Protein AF-A0A5N5Q4D8-F1 (afdb_monomer)

Mean predicted aligned error: 17.38 Å

InterPro domains:
  IPR038900 Transmembrane channel-like protein [PTHR23302] (4-345)

Solvent-accessible surface area (backbone atoms only — not comparable to full-atom values): 20031 Å² total; per-residue (Å²): 120,65,67,67,54,51,53,52,54,56,57,68,67,58,70,75,84,68,52,74,66,64,53,48,57,51,49,51,53,53,49,52,48,47,52,51,50,49,52,50,51,58,51,53,72,59,50,76,56,55,68,58,46,50,52,48,20,72,77,64,33,68,68,56,28,50,51,55,57,50,51,54,50,51,52,53,52,53,52,52,48,49,50,50,47,40,61,64,42,42,48,51,51,54,55,53,52,58,50,56,75,74,47,73,95,73,74,78,87,71,89,62,93,82,66,66,90,83,68,76,81,81,79,75,82,66,95,82,73,59,76,68,52,60,56,49,21,65,74,71,48,37,73,79,37,38,79,29,84,89,30,76,82,50,64,60,92,60,72,47,75,56,98,91,46,75,47,51,53,59,58,42,44,53,51,50,52,53,48,49,52,53,50,50,52,49,56,52,49,57,55,50,56,52,51,52,51,56,53,50,63,67,56,75,39,80,82,54,46,63,58,52,49,58,68,66,65,61,66,90,84,62,83,50,68,67,61,46,51,51,52,51,51,51,53,51,52,50,54,50,52,55,52,52,47,52,53,51,50,56,51,61,74,67,50,51,73,68,60,45,52,54,52,52,50,51,44,53,53,53,52,52,50,52,53,50,50,54,53,49,47,54,50,51,37,53,51,36,44,53,51,32,73,72,54,91,51,85,60,76,67,26,55,53,37,67,45,35,33,61,50,48,48,55,48,42,69,50,51,51,57,55,53,50,52,59,48,50,69,70,60,67,59,54,69,73,54,46,54,54,49,65,73,74,105

Sequence (345 aa):
MGLKKAIRQVQQMRVPVVSSWGSWHFRHSKSFRRFREDVSSVLSFVELWRKSVHQIGGHFGGGVQSYFLFLRFLVILNFLSFLLMAGFVIIPSIVFHSVNSSGQLLVPSINLSRVEVCLHYDVQPQPLTIYYTYFLDLLSGTGFMEYSYLFYGFYNNTEVISNGFSYNIPLAYLLTAAFYFLFCLLCIVVRMGGMTRLVMAMDGGRLEGYSVLVFTGWDHGLQDQRAATVKHNNLRYRLQVDLEEERIKRKADSLTLSQAFFLYSLRFFLNLIVLAMIVGSFFAISFATQYSQSQQQEGIVGLLLEYLPSIVISASNFVVPFLCDQIANLEKYSPSVTVILALLR

pLDDT: mean 75.92, std 13.79, range [36.88, 94.75]

Organism: Pangasianodon hypophthalmus (NCBI:txid310915)

Structure (mmCIF, N/CA/C/O backbone):
data_AF-A0A5N5Q4D8-F1
#
_entry.id   AF-A0A5N5Q4D8-F1
#
loop_
_atom_site.group_PDB
_atom_site.id
_atom_site.type_symbol
_atom_site.label_atom_id
_atom_site.label_alt_id
_atom_site.label_comp_id
_atom_site.label_asym_id
_atom_site.label_entity_id
_atom_site.label_seq_id
_atom_site.pdbx_PDB_ins_code
_atom_site.Cartn_x
_atom_site.Cartn_y
_atom_site.Cartn_z
_atom_site.occupancy
_atom_site.B_iso_or_equiv
_atom_site.auth_seq_id
_atom_site.auth_comp_id
_atom_site.auth_asym_id
_atom_site.auth_atom_id
_atom_site.pdbx_PDB_model_num
ATOM 1 N N . MET A 1 1 ? -68.277 19.002 -19.869 1.00 58.28 1 MET A N 1
ATOM 2 C CA . MET A 1 1 ? -67.108 18.110 -20.097 1.00 58.28 1 MET A CA 1
ATOM 3 C C . MET A 1 1 ? -66.072 18.644 -21.101 1.00 58.28 1 MET A C 1
ATOM 5 O O . MET A 1 1 ? -64.918 18.252 -20.984 1.00 58.28 1 MET A O 1
ATOM 9 N N . GLY A 1 2 ? -66.414 19.542 -22.041 1.00 67.81 2 GLY A N 1
ATOM 10 C CA . GLY A 1 2 ? -65.467 20.039 -23.061 1.00 67.81 2 GLY A CA 1
ATOM 11 C C . GLY A 1 2 ? -64.296 20.882 -22.532 1.00 67.81 2 GLY A C 1
ATOM 12 O O . GLY A 1 2 ? -63.167 20.695 -22.973 1.00 67.81 2 GLY A O 1
ATOM 13 N N . LEU A 1 3 ? -64.526 21.725 -21.517 1.00 69.19 3 LEU A N 1
ATOM 14 C CA . LEU A 1 3 ? -63.503 22.643 -20.990 1.00 69.19 3 LEU A CA 1
ATOM 15 C C . LEU A 1 3 ? -62.285 21.909 -20.395 1.00 69.19 3 LEU A C 1
ATOM 17 O O . LEU A 1 3 ? -61.144 22.267 -20.666 1.00 69.19 3 LEU A O 1
ATOM 21 N N . LYS A 1 4 ? -62.511 20.818 -19.648 1.00 70.12 4 LYS A N 1
ATOM 22 C CA . LYS A 1 4 ? -61.423 19.996 -19.086 1.00 70.12 4 LYS A CA 1
ATOM 23 C C . LYS A 1 4 ? -60.606 19.291 -20.174 1.00 70.12 4 LYS A C 1
ATOM 25 O O . LYS A 1 4 ? -59.408 19.099 -19.996 1.00 70.12 4 LYS A O 1
ATOM 30 N N . LYS A 1 5 ? -61.237 18.924 -21.296 1.00 73.94 5 LYS A N 1
ATOM 31 C CA . LYS A 1 5 ? -60.552 18.316 -22.447 1.00 73.94 5 LYS A CA 1
ATOM 32 C C . LYS A 1 5 ? -59.699 19.350 -23.187 1.00 73.94 5 LYS A C 1
ATOM 34 O O . LYS A 1 5 ? -58.546 19.061 -23.490 1.00 73.94 5 LYS A O 1
ATOM 39 N N . ALA A 1 6 ? -60.225 20.561 -23.373 1.00 75.00 6 ALA A N 1
ATOM 40 C CA . ALA A 1 6 ? -59.504 21.671 -23.991 1.00 75.00 6 ALA A CA 1
ATOM 41 C C . ALA A 1 6 ? -58.282 22.106 -23.160 1.00 75.00 6 ALA A C 1
ATOM 43 O O . ALA A 1 6 ? -57.187 22.233 -23.698 1.00 75.00 6 ALA A O 1
ATOM 44 N N . ILE A 1 7 ? -58.424 22.226 -21.834 1.00 76.69 7 ILE A N 1
ATOM 45 C CA . ILE A 1 7 ? -57.310 22.580 -20.934 1.00 76.69 7 ILE A CA 1
ATOM 46 C C . ILE A 1 7 ? -56.190 21.528 -20.991 1.00 76.69 7 ILE A C 1
ATOM 48 O O . ILE A 1 7 ? -55.011 21.880 -21.036 1.00 76.69 7 ILE A O 1
ATOM 52 N N . ARG A 1 8 ? -56.544 20.237 -21.067 1.00 71.62 8 ARG A N 1
ATOM 53 C CA . ARG A 1 8 ? -55.564 19.145 -21.193 1.00 71.62 8 ARG A CA 1
ATOM 54 C C . ARG A 1 8 ? -54.801 19.192 -22.519 1.00 71.62 8 ARG A C 1
ATOM 56 O O . ARG A 1 8 ? -53.599 18.944 -22.527 1.00 71.62 8 ARG A O 1
ATOM 63 N N . GLN A 1 9 ? -55.475 19.536 -23.617 1.00 75.12 9 GLN A N 1
ATOM 64 C CA . GLN A 1 9 ? -54.828 19.682 -24.925 1.00 75.12 9 GLN A CA 1
ATOM 65 C C . GLN A 1 9 ? -53.903 20.903 -24.982 1.00 75.12 9 GLN A C 1
ATOM 67 O O . GLN A 1 9 ? -52.804 20.811 -25.523 1.00 75.12 9 GLN A O 1
ATOM 72 N N . VAL A 1 10 ? -54.284 22.015 -24.347 1.00 71.19 10 VAL A N 1
ATOM 73 C CA . VAL A 1 10 ? -53.426 23.208 -24.241 1.00 71.19 10 VAL A CA 1
ATOM 74 C C . VAL A 1 10 ? -52.186 22.933 -23.378 1.00 71.19 10 VAL A C 1
ATOM 76 O O . VAL A 1 10 ? -51.093 23.388 -23.711 1.00 71.19 10 VAL A O 1
ATOM 79 N N . GLN A 1 11 ? -52.309 22.134 -22.312 1.00 64.19 11 GLN A N 1
ATOM 80 C CA . GLN A 1 11 ? -51.156 21.707 -21.509 1.00 64.19 11 GLN A CA 1
ATOM 81 C C . GLN A 1 11 ? -50.209 20.763 -22.262 1.00 64.19 11 GLN A C 1
ATOM 83 O O . GLN A 1 11 ? -49.003 20.847 -22.055 1.00 64.19 11 GLN A O 1
ATOM 88 N N . GLN A 1 12 ? -50.719 19.906 -23.154 1.00 62.91 12 GLN A N 1
ATOM 89 C CA . GLN A 1 12 ? -49.883 19.024 -23.983 1.00 62.91 12 GLN A CA 1
ATOM 90 C C . GLN A 1 12 ? -49.172 19.758 -25.132 1.00 62.91 12 GLN A C 1
ATOM 92 O O . GLN A 1 12 ? -48.124 19.299 -25.576 1.00 62.91 12 GLN A O 1
ATOM 97 N N . MET A 1 13 ? -49.691 20.907 -25.580 1.00 60.41 13 MET A N 1
ATOM 98 C CA . MET A 1 13 ? -49.031 21.754 -26.584 1.00 60.41 13 MET A CA 1
ATOM 99 C C . MET A 1 13 ? -47.941 22.670 -26.005 1.00 60.41 13 MET A C 1
ATOM 101 O O . MET A 1 13 ? -47.120 23.191 -26.760 1.00 60.41 13 MET A O 1
ATOM 105 N N . ARG A 1 14 ? -47.864 22.842 -24.676 1.00 49.09 14 ARG A N 1
ATOM 106 C CA . ARG A 1 14 ? -46.698 23.470 -24.033 1.00 49.09 14 ARG A CA 1
ATOM 107 C C . ARG A 1 14 ? -45.540 22.477 -23.991 1.00 49.09 14 ARG A C 1
ATOM 109 O O . ARG A 1 14 ? -45.310 21.811 -22.986 1.00 49.09 14 ARG A O 1
ATOM 116 N N . VAL A 1 15 ? -44.786 22.410 -25.084 1.00 55.75 15 VAL A N 1
ATOM 117 C CA . VAL A 1 15 ? -43.446 21.821 -25.071 1.00 55.75 15 VAL A CA 1
ATOM 118 C C . VAL A 1 15 ? -42.599 22.678 -24.123 1.00 55.75 15 VAL A C 1
ATOM 120 O O . VAL A 1 15 ? -42.449 23.876 -24.381 1.00 55.75 15 VAL A O 1
ATOM 123 N N . PRO A 1 16 ? -42.085 22.142 -23.000 1.00 55.53 16 PRO A N 1
ATOM 124 C CA . PRO A 1 16 ? -41.184 22.913 -22.163 1.00 55.53 16 PRO A CA 1
ATOM 125 C C . PRO A 1 16 ? -39.958 23.250 -23.010 1.00 55.53 16 PRO A C 1
ATOM 127 O O . PRO A 1 16 ? -39.334 22.359 -23.586 1.00 55.53 16 PRO A O 1
ATOM 130 N N . VAL A 1 17 ? -39.623 24.537 -23.103 1.00 55.25 17 VAL A N 1
ATOM 131 C CA . VAL A 1 17 ? -38.343 24.987 -23.652 1.00 55.25 17 VAL A CA 1
ATOM 132 C C . VAL A 1 17 ? -37.279 24.516 -22.668 1.00 55.25 17 VAL A C 1
ATOM 134 O O . VAL A 1 17 ? -36.942 25.197 -21.703 1.00 55.25 17 VAL A O 1
ATOM 137 N N . VAL A 1 18 ? -36.829 23.275 -22.843 1.00 54.50 18 VAL A N 1
ATOM 138 C CA . VAL A 1 18 ? -35.731 22.719 -22.062 1.00 54.50 18 VAL A CA 1
ATOM 139 C C . VAL A 1 18 ? -34.495 23.492 -22.491 1.00 54.50 18 VAL A C 1
ATOM 141 O O . VAL A 1 18 ? -34.093 23.432 -23.654 1.00 54.50 18 VAL A O 1
ATOM 144 N N . SER A 1 19 ? -33.917 24.252 -21.563 1.00 58.56 19 SER A N 1
ATOM 145 C CA . SER A 1 19 ? -32.648 24.931 -21.792 1.00 58.56 19 SER A CA 1
ATOM 146 C C . SER A 1 19 ? -31.616 23.908 -22.277 1.00 58.56 19 SER A C 1
ATOM 148 O O . SER A 1 19 ? -31.559 22.777 -21.783 1.00 58.56 19 SER A O 1
ATOM 150 N N . SER A 1 20 ? -30.814 24.293 -23.273 1.00 62.19 20 SER A N 1
ATOM 151 C CA . SER A 1 20 ? -29.796 23.447 -23.922 1.00 62.19 20 SER A CA 1
ATOM 152 C C . SER A 1 20 ? -28.982 22.609 -22.914 1.00 62.19 20 SER A C 1
ATOM 154 O O . SER A 1 20 ? -28.741 21.417 -23.126 1.00 62.19 20 SER A O 1
ATOM 156 N N . TRP A 1 21 ? -28.700 23.188 -21.743 1.00 56.44 21 TRP A N 1
ATOM 157 C CA . TRP A 1 21 ? -27.947 22.588 -20.645 1.00 56.44 21 TRP A CA 1
ATOM 158 C C . TRP A 1 21 ? -28.672 21.445 -19.906 1.00 56.44 21 TRP A C 1
ATOM 160 O O . TRP A 1 21 ? -28.074 20.401 -19.639 1.00 56.44 21 TRP A O 1
ATOM 170 N N . GLY A 1 22 ? -29.981 21.574 -19.655 1.00 59.19 22 GLY A N 1
ATOM 171 C CA . GLY A 1 22 ? -30.787 20.502 -19.055 1.00 59.19 22 GLY A CA 1
ATOM 172 C C . GLY A 1 22 ? -30.940 19.292 -19.984 1.00 59.19 22 GLY A C 1
ATOM 173 O O . GLY A 1 22 ? -30.954 18.144 -19.534 1.00 59.19 22 GLY A O 1
ATOM 174 N N . SER A 1 23 ? -30.971 19.531 -21.301 1.00 59.22 23 SER A N 1
ATOM 175 C CA . SER A 1 23 ? -31.032 18.462 -22.305 1.00 59.22 23 SER A CA 1
ATOM 176 C C . SER A 1 23 ? -29.716 17.674 -22.414 1.00 59.22 23 SER A C 1
ATOM 178 O O . SER A 1 23 ? -29.742 16.457 -22.621 1.00 59.22 23 SER A O 1
ATOM 180 N N . TRP A 1 24 ? -28.574 18.345 -22.218 1.00 59.84 24 TRP A N 1
ATOM 181 C CA . TRP A 1 24 ? -27.241 17.740 -22.254 1.00 59.84 24 TRP A CA 1
ATOM 182 C C . TRP A 1 24 ? -27.003 16.821 -21.050 1.00 59.84 24 TRP A C 1
ATOM 184 O O . TRP A 1 24 ? -26.625 15.663 -21.231 1.00 59.84 24 TRP A O 1
ATOM 194 N N . HIS A 1 25 ? -27.343 17.269 -19.835 1.00 64.38 25 HIS A N 1
ATOM 195 C CA . HIS A 1 25 ? -27.187 16.458 -18.620 1.00 64.38 25 HIS A CA 1
ATOM 196 C C . HIS A 1 25 ? -28.100 15.216 -18.628 1.00 64.38 25 HIS A C 1
ATOM 198 O O . HIS A 1 25 ? -27.699 14.124 -18.212 1.00 64.38 25 HIS A O 1
ATOM 204 N N . PHE A 1 26 ? -29.320 15.347 -19.166 1.00 60.16 26 PHE A N 1
ATOM 205 C CA . PHE A 1 26 ? -30.244 14.222 -19.331 1.00 60.16 26 PHE A CA 1
ATOM 206 C C . PHE A 1 26 ? -29.777 13.230 -20.412 1.00 60.16 26 PHE A C 1
ATOM 208 O O . PHE A 1 26 ? -29.863 12.017 -20.207 1.00 60.16 26 PHE A O 1
ATOM 215 N N . ARG A 1 27 ? -29.222 13.709 -21.540 1.00 59.97 27 ARG A N 1
ATOM 216 C CA . ARG A 1 27 ? -28.614 12.834 -22.565 1.00 59.97 27 ARG A CA 1
ATOM 217 C C . ARG A 1 27 ? -27.382 12.106 -22.043 1.00 59.97 27 ARG A C 1
ATOM 219 O O . ARG A 1 27 ? -27.271 10.908 -22.288 1.00 59.97 27 ARG A O 1
ATOM 226 N N . HIS A 1 28 ? -26.508 12.783 -21.300 1.00 63.41 28 HIS A N 1
ATOM 227 C CA . HIS A 1 28 ? -25.308 12.165 -20.736 1.00 63.41 28 HIS A CA 1
ATOM 228 C C . HIS A 1 28 ? -25.665 11.094 -19.696 1.00 63.41 28 HIS A C 1
ATOM 230 O O . HIS A 1 28 ? -25.150 9.982 -19.756 1.00 63.41 28 HIS A O 1
ATOM 236 N N . SER A 1 29 ? -26.637 11.367 -18.817 1.00 70.06 29 SER A N 1
ATOM 237 C CA . SER A 1 29 ? -27.159 10.378 -17.861 1.00 70.06 29 SER A CA 1
ATOM 238 C C . SER A 1 29 ? -27.778 9.159 -18.560 1.00 70.06 29 SER A C 1
ATOM 240 O O . SER A 1 29 ? -27.494 8.016 -18.199 1.00 70.06 29 SER A O 1
ATOM 242 N N . LYS A 1 30 ? -28.560 9.375 -19.627 1.00 70.88 30 LYS A N 1
ATOM 243 C CA . LYS A 1 30 ? -29.161 8.287 -20.414 1.00 70.88 30 LYS A CA 1
ATOM 244 C C . LYS A 1 30 ? -28.116 7.469 -21.183 1.00 70.88 30 LYS A C 1
ATOM 246 O O . LYS A 1 30 ? -28.256 6.253 -21.266 1.00 70.88 30 LYS A O 1
ATOM 251 N N . SER A 1 31 ? -27.074 8.112 -21.715 1.00 68.25 31 SER A N 1
ATOM 252 C CA . SER A 1 31 ? -25.961 7.441 -22.401 1.00 68.25 31 SER A CA 1
ATOM 253 C C . SER A 1 31 ? -25.099 6.640 -21.431 1.00 68.25 31 SER A C 1
ATOM 255 O O . SER A 1 31 ? -24.760 5.499 -21.715 1.00 68.25 31 SER A O 1
ATOM 257 N N . PHE A 1 32 ? -24.808 7.195 -20.254 1.00 69.44 32 PHE A N 1
ATOM 258 C CA . PHE A 1 32 ? -24.064 6.504 -19.204 1.00 69.44 32 PHE A CA 1
ATOM 259 C C . PHE A 1 32 ? -24.834 5.297 -18.662 1.00 69.44 32 PHE A C 1
ATOM 261 O O . PHE A 1 32 ? -24.246 4.251 -18.400 1.00 69.44 32 PHE A O 1
ATOM 268 N N . ARG A 1 33 ? -26.165 5.404 -18.549 1.00 69.75 33 ARG A N 1
ATOM 269 C CA . ARG A 1 33 ? -27.010 4.273 -18.154 1.00 69.75 33 ARG A CA 1
ATOM 270 C C . ARG A 1 33 ? -26.993 3.154 -19.193 1.00 69.75 33 ARG A C 1
ATOM 272 O O . ARG A 1 33 ? -26.834 2.006 -18.809 1.00 69.75 33 ARG A O 1
ATOM 279 N N . ARG A 1 34 ? -27.073 3.498 -20.482 1.00 71.31 34 ARG A N 1
ATOM 280 C CA . ARG A 1 34 ? -26.956 2.531 -21.586 1.00 71.31 34 ARG A CA 1
ATOM 281 C C . ARG A 1 34 ? -25.583 1.877 -21.628 1.00 71.31 34 ARG A C 1
ATOM 283 O O . ARG A 1 34 ? -25.514 0.665 -21.616 1.00 71.31 34 ARG A O 1
ATOM 290 N N . PHE A 1 35 ? -24.508 2.657 -21.532 1.00 66.69 35 PHE A N 1
ATOM 291 C CA . PHE A 1 35 ? -23.152 2.112 -21.460 1.00 66.69 35 PHE A CA 1
ATOM 292 C C . PHE A 1 35 ? -22.972 1.180 -20.255 1.00 66.69 35 PHE A C 1
ATOM 294 O O . PHE A 1 35 ? -22.354 0.131 -20.369 1.00 66.69 35 PHE A O 1
ATOM 301 N N . ARG A 1 36 ? -23.553 1.517 -19.098 1.00 71.06 36 ARG A N 1
ATOM 302 C CA . ARG A 1 36 ? -23.549 0.648 -17.915 1.00 71.06 36 ARG A CA 1
ATOM 303 C C . ARG A 1 36 ? -24.351 -0.638 -18.132 1.00 71.06 36 ARG A C 1
ATOM 305 O O . ARG A 1 36 ? -23.921 -1.686 -17.663 1.00 71.06 36 ARG A O 1
ATOM 312 N N . GLU A 1 37 ? -25.499 -0.559 -18.796 1.00 71.88 37 GLU A N 1
ATOM 313 C CA . GLU A 1 37 ? -26.325 -1.716 -19.164 1.00 71.88 37 GLU A CA 1
ATOM 314 C C . GLU A 1 37 ? -25.587 -2.604 -20.190 1.00 71.88 37 GLU A C 1
ATOM 316 O O . GLU A 1 37 ? -25.506 -3.814 -19.989 1.00 71.88 37 GLU A O 1
ATOM 321 N N . ASP A 1 38 ? -24.931 -2.014 -21.192 1.00 67.50 38 ASP A N 1
ATOM 322 C CA . ASP A 1 38 ? -24.136 -2.705 -22.216 1.00 67.50 38 ASP A CA 1
ATOM 323 C C . ASP A 1 38 ? -22.895 -3.369 -21.607 1.00 67.50 38 ASP A C 1
ATOM 325 O O . ASP A 1 38 ? -22.675 -4.564 -21.795 1.00 67.50 38 ASP A O 1
ATOM 329 N N . VAL A 1 39 ? -22.133 -2.646 -20.781 1.00 66.56 39 VAL A N 1
ATOM 330 C CA . VAL A 1 39 ? -21.003 -3.199 -20.019 1.00 66.56 39 VAL A CA 1
ATOM 331 C C . VAL A 1 39 ? -21.479 -4.302 -19.079 1.00 66.56 39 VAL A C 1
ATOM 333 O O . VAL A 1 39 ? -20.831 -5.340 -18.999 1.00 66.56 39 VAL A O 1
ATOM 336 N N . SER A 1 40 ? -22.629 -4.140 -18.416 1.00 63.75 40 SER A N 1
ATOM 337 C CA . SER A 1 40 ? -23.231 -5.191 -17.587 1.00 63.75 40 SER A CA 1
ATOM 338 C C . SER A 1 40 ? -23.644 -6.417 -18.408 1.00 63.75 40 SER A C 1
ATOM 340 O O . SER A 1 40 ? -23.552 -7.530 -17.897 1.00 63.75 40 SER A O 1
ATOM 342 N N . SER A 1 41 ? -24.086 -6.241 -19.655 1.00 58.28 41 SER A N 1
ATOM 343 C CA . SER A 1 41 ? -24.447 -7.339 -20.559 1.00 58.28 41 SER A CA 1
ATOM 344 C C . SER A 1 41 ? -23.209 -8.080 -21.086 1.00 58.28 41 SER A C 1
ATOM 346 O O . SER A 1 41 ? -23.177 -9.310 -21.082 1.00 58.28 41 SER A O 1
ATOM 348 N N . VAL A 1 42 ? -22.125 -7.366 -21.401 1.00 60.91 42 VAL A N 1
ATOM 349 C CA . VAL A 1 42 ? -20.829 -7.972 -21.746 1.00 60.91 42 VAL A CA 1
ATOM 350 C C . VAL A 1 42 ? -20.233 -8.685 -20.527 1.00 60.91 42 VAL A C 1
ATOM 352 O O . VAL A 1 42 ? -19.759 -9.810 -20.639 1.00 60.91 42 VAL A O 1
ATOM 355 N N . LEU A 1 43 ? -20.354 -8.103 -19.329 1.00 61.19 43 LEU A N 1
ATOM 356 C CA . LEU A 1 43 ? -20.009 -8.759 -18.061 1.00 61.19 43 LEU A CA 1
ATOM 357 C C . LEU A 1 43 ? -20.889 -9.976 -17.759 1.00 61.19 43 LEU A C 1
ATOM 359 O O . LEU A 1 43 ? -20.420 -10.899 -17.095 1.00 61.19 43 LEU A O 1
ATOM 363 N N . SER A 1 44 ? -22.133 -10.010 -18.246 1.00 58.16 44 SER A N 1
ATOM 364 C CA . SER A 1 44 ? -22.996 -11.189 -18.123 1.00 58.16 44 SER A CA 1
ATOM 365 C C . SER A 1 44 ? -22.533 -12.343 -19.019 1.00 58.16 44 SER A C 1
ATOM 367 O O . SER A 1 44 ? -22.655 -13.497 -18.629 1.00 58.16 44 SER A O 1
ATOM 369 N N . PHE A 1 45 ? -21.868 -12.062 -20.146 1.00 56.00 45 PHE A N 1
ATOM 370 C CA . PHE A 1 45 ? -21.155 -13.087 -20.921 1.00 56.00 45 PHE A CA 1
ATOM 371 C C . PHE A 1 45 ? -19.937 -13.657 -20.172 1.00 56.00 45 PHE A C 1
ATOM 373 O O . PHE A 1 45 ? -19.538 -14.795 -20.407 1.00 56.00 45 PHE A O 1
ATOM 380 N N . VAL A 1 46 ? -19.396 -12.915 -19.199 1.00 59.25 46 VAL A N 1
ATOM 381 C CA . VAL A 1 46 ? -18.336 -13.369 -18.279 1.00 59.25 46 VAL A CA 1
ATOM 382 C C . VAL A 1 46 ? -18.918 -14.101 -17.048 1.00 59.25 46 VAL A C 1
ATOM 384 O O . VAL A 1 46 ? -18.267 -14.257 -16.015 1.00 59.25 46 VAL A O 1
ATOM 387 N N . GLU A 1 47 ? -20.149 -14.624 -17.140 1.00 63.22 47 GLU A N 1
ATOM 388 C CA . GLU A 1 47 ? -20.753 -15.547 -16.160 1.00 63.22 47 GLU A CA 1
ATOM 389 C C . GLU A 1 47 ? -20.093 -16.938 -16.105 1.00 63.22 47 GLU A C 1
ATOM 391 O O . GLU A 1 47 ? -20.573 -17.823 -15.385 1.00 63.22 47 GLU A O 1
ATOM 396 N N . LEU A 1 48 ? -18.961 -17.133 -16.789 1.00 61.09 48 LEU A N 1
ATOM 397 C CA . LEU A 1 48 ? -18.062 -18.250 -16.530 1.00 61.09 48 LEU A CA 1
ATOM 398 C C . LEU A 1 48 ? -17.822 -18.325 -15.015 1.00 61.09 48 LEU A C 1
ATOM 400 O O . LEU A 1 48 ? -17.288 -17.410 -14.388 1.00 61.09 48 LEU A O 1
ATOM 404 N N . TRP A 1 49 ? -18.315 -19.416 -14.425 1.00 66.81 49 TRP A N 1
ATOM 405 C CA . TRP A 1 49 ? -18.142 -19.797 -13.020 1.00 66.81 49 TRP A CA 1
ATOM 406 C C . TRP A 1 49 ? -19.105 -19.187 -11.997 1.00 66.81 49 TRP A C 1
ATOM 408 O O . TRP A 1 49 ? -18.924 -19.398 -10.801 1.00 66.81 49 TRP A O 1
ATOM 418 N N . ARG A 1 50 ? -20.196 -18.516 -12.395 1.00 74.69 50 ARG A N 1
ATOM 419 C CA . ARG A 1 50 ? -21.192 -18.045 -11.405 1.00 74.69 50 ARG A CA 1
ATOM 420 C C . ARG A 1 50 ? -21.788 -19.197 -10.581 1.00 74.69 50 ARG A C 1
ATOM 422 O O . ARG A 1 50 ? -21.884 -19.090 -9.360 1.00 74.69 50 ARG A O 1
ATOM 429 N N . LYS A 1 51 ? -22.154 -20.302 -11.241 1.00 77.88 51 LYS A N 1
ATOM 430 C CA . LYS A 1 51 ? -22.720 -21.491 -10.580 1.00 77.88 51 LYS A CA 1
ATOM 431 C C . LYS A 1 51 ? -21.706 -22.181 -9.668 1.00 77.88 51 LYS A C 1
ATOM 433 O O . LYS A 1 51 ? -22.041 -22.482 -8.530 1.00 77.88 51 LYS A O 1
ATOM 438 N N . SER A 1 52 ? -20.469 -22.365 -10.130 1.00 80.44 52 SER A N 1
ATOM 439 C CA . SER A 1 52 ? -19.418 -23.005 -9.332 1.00 80.44 52 SER A CA 1
ATOM 440 C C . SER A 1 52 ? -19.006 -22.150 -8.136 1.00 80.44 52 SER A C 1
ATOM 442 O O . SER A 1 52 ? -18.899 -22.678 -7.038 1.00 80.44 52 SER A O 1
ATOM 444 N N . VAL A 1 53 ? -18.874 -20.827 -8.287 1.00 81.69 53 VAL A N 1
ATOM 445 C CA . VAL A 1 53 ? -18.576 -19.922 -7.161 1.00 81.69 53 VAL A CA 1
ATOM 446 C C . VAL A 1 53 ? -19.702 -19.928 -6.127 1.00 81.69 53 VAL A C 1
ATOM 448 O O . VAL A 1 53 ? -19.430 -19.906 -4.929 1.00 81.69 53 VAL A O 1
ATOM 451 N N . HIS A 1 54 ? -20.964 -19.994 -6.561 1.00 80.44 54 HIS A N 1
ATOM 452 C CA . HIS A 1 54 ? -22.092 -20.083 -5.635 1.00 80.44 54 HIS A CA 1
ATOM 453 C C . HIS A 1 54 ? -22.159 -21.442 -4.925 1.00 80.44 54 HIS A C 1
ATOM 455 O O . HIS A 1 54 ? -22.409 -21.490 -3.726 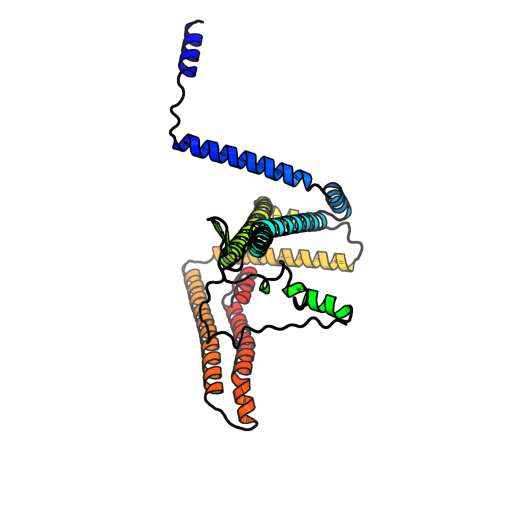1.00 80.44 54 HIS A O 1
ATOM 461 N N . GLN A 1 55 ? -21.861 -22.534 -5.632 1.00 83.00 55 GLN A N 1
ATOM 462 C CA . GLN A 1 55 ? -21.787 -23.878 -5.057 1.00 83.00 55 GLN A CA 1
ATOM 463 C C . GLN A 1 55 ? -20.643 -24.004 -4.038 1.00 83.00 55 GLN A C 1
ATOM 465 O O . GLN A 1 55 ? -20.838 -24.534 -2.948 1.00 83.00 55 GLN A O 1
ATOM 470 N N . ILE A 1 56 ? -19.470 -23.446 -4.353 1.00 80.94 56 ILE A N 1
ATOM 471 C CA . ILE A 1 56 ? -18.328 -23.359 -3.433 1.00 80.94 56 ILE A CA 1
ATOM 472 C C . ILE A 1 56 ? -18.692 -22.495 -2.219 1.00 80.94 56 ILE A C 1
ATOM 474 O O . ILE A 1 56 ? -18.392 -22.878 -1.095 1.00 80.94 56 ILE A O 1
ATOM 478 N N . GLY A 1 57 ? -19.384 -21.370 -2.416 1.00 79.19 57 GLY A N 1
ATOM 479 C CA . GLY A 1 57 ? -19.878 -20.543 -1.312 1.00 79.19 57 GLY A CA 1
ATOM 480 C C . GLY A 1 57 ? -20.883 -21.262 -0.411 1.00 79.19 57 GLY A C 1
ATOM 481 O O . GLY A 1 57 ? -20.850 -21.081 0.803 1.00 79.19 57 GLY A O 1
ATOM 482 N N . GLY A 1 58 ? -21.725 -22.127 -0.984 1.00 78.69 58 GLY A N 1
ATOM 483 C CA . GLY A 1 58 ? -22.656 -22.968 -0.232 1.00 78.69 58 GLY A CA 1
ATOM 484 C C . GLY A 1 58 ? -21.968 -24.045 0.613 1.00 78.69 58 GLY A C 1
ATOM 485 O O . GLY A 1 58 ? -22.425 -24.323 1.715 1.00 78.69 58 GLY A O 1
ATOM 486 N N . HIS A 1 59 ? -20.864 -24.629 0.131 1.00 78.88 59 HIS A N 1
ATOM 487 C CA . HIS A 1 59 ? -20.133 -25.688 0.846 1.00 78.88 59 HIS A CA 1
ATOM 488 C C . HIS A 1 59 ? -19.065 -25.163 1.821 1.00 78.88 59 HIS A C 1
ATOM 490 O O . HIS A 1 59 ? -18.873 -25.745 2.882 1.00 78.88 59 HIS A O 1
ATOM 496 N N . PHE A 1 60 ? -18.360 -24.083 1.468 1.00 74.06 60 PHE A N 1
ATOM 497 C CA . PHE A 1 60 ? -17.198 -23.564 2.208 1.00 74.06 60 PHE A CA 1
ATOM 498 C C . PHE A 1 60 ? -17.454 -22.210 2.893 1.00 74.06 60 PHE A C 1
ATOM 500 O O . PHE A 1 60 ? -16.567 -21.662 3.549 1.00 74.06 60 PHE A O 1
ATOM 507 N N . GLY A 1 61 ? -18.659 -21.654 2.749 1.00 77.50 61 GLY A N 1
ATOM 508 C CA . GLY A 1 61 ? -19.084 -20.416 3.396 1.00 77.50 61 GLY A CA 1
ATOM 509 C C . GLY A 1 61 ? -18.751 -19.129 2.628 1.00 77.50 61 GLY A C 1
ATOM 510 O O . GLY A 1 61 ? -18.042 -19.103 1.616 1.00 77.50 61 GLY A O 1
ATOM 511 N N . GLY A 1 62 ? -19.272 -18.010 3.144 1.00 73.50 62 GLY A N 1
ATOM 512 C CA . GLY A 1 62 ? -19.203 -16.694 2.494 1.00 73.50 62 GLY A CA 1
ATOM 513 C C . GLY A 1 62 ? -17.791 -16.100 2.370 1.00 73.50 62 GLY A C 1
ATOM 514 O O . GLY A 1 62 ? -17.540 -15.298 1.467 1.00 73.50 62 GLY A O 1
ATOM 515 N N . GLY A 1 63 ? -16.848 -16.515 3.224 1.00 72.12 63 GLY A N 1
ATOM 516 C CA . GLY A 1 63 ? -15.448 -16.077 3.158 1.00 72.12 63 GLY A CA 1
ATOM 517 C C . GLY A 1 63 ? -14.742 -16.581 1.897 1.00 72.12 63 GLY A C 1
ATOM 518 O O . GLY A 1 63 ? -14.184 -15.793 1.132 1.00 72.12 63 GLY A O 1
ATOM 519 N N . VAL A 1 64 ? -14.856 -17.883 1.618 1.00 77.19 64 VAL A N 1
ATOM 520 C CA . VAL A 1 64 ? -14.285 -18.507 0.413 1.00 77.19 64 VAL A CA 1
ATOM 521 C C . VAL A 1 64 ? -14.977 -17.985 -0.849 1.00 77.19 64 VAL A C 1
ATOM 523 O O . VAL A 1 64 ? -14.316 -17.673 -1.841 1.00 77.19 64 VAL A O 1
ATOM 526 N N . GLN A 1 65 ? -16.297 -17.779 -0.802 1.00 77.38 65 GLN A N 1
ATOM 527 C CA . GLN A 1 65 ? -17.039 -17.155 -1.901 1.00 77.38 65 GLN A CA 1
ATOM 528 C C . GLN A 1 65 ? -16.510 -15.751 -2.237 1.00 77.38 65 GLN A C 1
ATOM 530 O O . GLN A 1 65 ? -16.332 -15.415 -3.410 1.00 77.38 65 GLN A O 1
ATOM 535 N N . SER A 1 66 ? -16.237 -14.935 -1.217 1.00 79.12 66 SER A N 1
ATOM 536 C CA . SER A 1 66 ? -15.718 -13.573 -1.387 1.00 79.12 66 SER A CA 1
ATOM 537 C C . SER A 1 66 ? -14.336 -13.561 -2.045 1.00 79.12 66 SER A C 1
ATOM 539 O O . SER A 1 66 ? -14.086 -12.727 -2.917 1.00 79.12 66 SER A O 1
ATOM 541 N N . TYR A 1 67 ? -13.473 -14.526 -1.709 1.00 83.31 67 TYR A N 1
ATOM 542 C CA . TYR A 1 67 ? -12.171 -14.706 -2.355 1.00 83.31 67 TYR A CA 1
ATOM 543 C C . TYR A 1 67 ? -12.302 -14.994 -3.858 1.00 83.31 67 TYR A C 1
ATOM 545 O O . TYR A 1 67 ? -11.712 -14.288 -4.676 1.00 83.31 67 TYR A O 1
ATOM 553 N N . PHE A 1 68 ? -13.126 -15.967 -4.255 1.00 83.50 68 PHE A N 1
ATOM 554 C CA . PHE A 1 68 ? -13.306 -16.288 -5.677 1.00 83.50 68 PHE A CA 1
ATOM 555 C C . PHE A 1 68 ? -13.980 -15.154 -6.458 1.00 83.50 68 PHE A C 1
ATOM 557 O O . PHE A 1 68 ? -13.632 -14.893 -7.612 1.00 83.50 68 PHE A O 1
ATOM 564 N N . LEU A 1 69 ? -14.905 -14.425 -5.827 1.00 80.56 69 LEU A N 1
ATOM 565 C CA . LEU A 1 69 ? -15.465 -13.205 -6.405 1.00 80.56 69 LEU A CA 1
ATOM 566 C C . LEU A 1 69 ? -14.386 -12.135 -6.607 1.00 80.56 69 LEU A C 1
ATOM 568 O O . LEU A 1 69 ? -14.412 -11.425 -7.618 1.00 80.56 69 LEU A O 1
ATOM 572 N N . PHE A 1 70 ? -13.450 -11.989 -5.668 1.00 82.94 70 PHE A N 1
ATOM 573 C CA . PHE A 1 70 ? -12.315 -11.083 -5.806 1.00 82.94 70 PHE A CA 1
ATOM 574 C C . PHE A 1 70 ? -11.392 -11.501 -6.955 1.00 82.94 70 PHE A C 1
ATOM 576 O O . PHE A 1 70 ? -11.126 -10.680 -7.834 1.00 82.94 70 PHE A O 1
ATOM 583 N N . LEU A 1 71 ? -11.017 -12.781 -7.006 1.00 84.88 71 LEU A N 1
ATOM 584 C CA . LEU A 1 71 ? -10.166 -13.353 -8.047 1.00 84.88 71 LEU A CA 1
ATOM 585 C C . LEU A 1 71 ? -10.767 -13.171 -9.446 1.00 84.88 71 LEU A C 1
ATOM 587 O O . LEU A 1 71 ? -10.085 -12.693 -10.348 1.00 84.88 71 LEU A O 1
ATOM 591 N N . ARG A 1 72 ? -12.063 -13.460 -9.626 1.00 83.81 72 ARG A N 1
ATOM 592 C CA . ARG A 1 72 ? -12.751 -13.279 -10.916 1.00 83.81 72 ARG A CA 1
ATOM 593 C C . ARG A 1 72 ? -12.635 -11.846 -11.433 1.00 83.81 72 ARG A C 1
ATOM 595 O O . ARG A 1 72 ? -12.394 -11.624 -12.612 1.00 83.81 72 ARG A O 1
ATOM 602 N N . PHE A 1 73 ? -12.809 -10.866 -10.554 1.00 84.12 73 PHE A N 1
ATOM 603 C CA . PHE A 1 73 ? -12.650 -9.462 -10.923 1.00 84.12 73 PHE A CA 1
ATOM 604 C C . PHE A 1 73 ? -11.211 -9.115 -11.296 1.00 84.12 73 PHE A C 1
ATOM 606 O O . PHE A 1 73 ? -11.025 -8.389 -12.263 1.00 84.12 73 PHE A O 1
ATOM 613 N N . LEU A 1 74 ? -10.210 -9.636 -10.576 1.00 87.44 74 LEU A N 1
ATOM 614 C CA . LEU A 1 74 ? -8.810 -9.427 -10.949 1.00 87.44 74 LEU A CA 1
ATOM 615 C C . LEU A 1 74 ? -8.505 -10.007 -12.331 1.00 87.44 74 LEU A C 1
ATOM 617 O O . LEU A 1 74 ? -7.819 -9.359 -13.114 1.00 87.44 74 LEU A O 1
ATOM 621 N N . VAL A 1 75 ? -9.036 -11.188 -12.657 1.00 87.81 75 VAL A N 1
ATOM 622 C CA . VAL A 1 75 ? -8.879 -11.786 -13.992 1.00 87.81 75 VAL A CA 1
ATOM 623 C C . VAL A 1 75 ? -9.496 -10.887 -15.066 1.00 87.81 75 VAL A C 1
ATOM 625 O O . VAL A 1 75 ? -8.843 -10.593 -16.061 1.00 87.81 75 VAL A O 1
ATOM 628 N N . ILE A 1 76 ? -10.715 -10.385 -14.844 1.00 84.75 76 ILE A N 1
ATOM 629 C CA . ILE A 1 76 ? -11.379 -9.458 -15.776 1.00 84.75 76 ILE A CA 1
ATOM 630 C C . ILE A 1 76 ? -10.579 -8.160 -15.932 1.00 84.75 76 ILE A C 1
ATOM 632 O O . ILE A 1 76 ? -10.429 -7.661 -17.044 1.00 84.75 76 ILE A O 1
ATOM 636 N N . LEU A 1 77 ? -10.050 -7.623 -14.831 1.00 87.88 77 LEU A N 1
ATOM 637 C CA . LEU A 1 77 ? -9.262 -6.395 -14.835 1.00 87.88 77 LEU A CA 1
ATOM 638 C C . LEU A 1 77 ? -7.951 -6.566 -15.619 1.00 87.88 77 LEU A C 1
ATOM 640 O O . LEU A 1 77 ? -7.619 -5.701 -16.425 1.00 87.88 77 LEU A O 1
ATOM 644 N N . ASN A 1 78 ? -7.253 -7.694 -15.441 1.00 90.50 78 ASN A N 1
ATOM 645 C CA . ASN A 1 78 ? -6.042 -8.032 -16.200 1.00 90.50 78 ASN A CA 1
ATOM 646 C C . ASN A 1 78 ? -6.331 -8.308 -17.683 1.00 90.50 78 ASN A C 1
ATOM 648 O O . ASN A 1 78 ? -5.541 -7.970 -18.558 1.00 90.50 78 ASN A O 1
ATOM 652 N N . PHE A 1 79 ? -7.475 -8.912 -17.996 1.00 89.62 79 PHE A N 1
ATOM 653 C CA . PHE A 1 79 ? -7.872 -9.106 -19.387 1.00 89.62 79 PHE A CA 1
ATOM 654 C C . PHE A 1 79 ? -8.163 -7.766 -20.078 1.00 89.62 79 PHE A C 1
ATOM 656 O O . PHE A 1 79 ? -7.738 -7.531 -21.207 1.00 89.62 79 PHE A O 1
ATOM 663 N N . LEU A 1 80 ? -8.843 -6.852 -19.384 1.00 88.75 80 LEU A N 1
ATOM 664 C CA . LEU A 1 80 ? -9.114 -5.514 -19.902 1.00 88.75 80 LEU A CA 1
ATOM 665 C C . LEU A 1 80 ? -7.829 -4.689 -20.069 1.00 88.75 80 LEU A C 1
ATOM 667 O O . LEU A 1 80 ? -7.704 -3.952 -21.045 1.00 88.75 80 LEU A O 1
ATOM 671 N N . SER A 1 81 ? -6.858 -4.829 -19.164 1.00 88.44 81 SER A N 1
ATOM 672 C CA . SER A 1 81 ? -5.561 -4.167 -19.316 1.00 88.44 81 SER A CA 1
ATOM 673 C C . SER A 1 81 ? -4.755 -4.710 -20.487 1.00 88.44 81 SER A C 1
ATOM 675 O O . SER A 1 81 ? -4.179 -3.926 -21.241 1.00 88.44 81 SER A O 1
ATOM 677 N N . PHE A 1 82 ? -4.786 -6.027 -20.695 1.00 89.94 82 PHE A N 1
ATOM 678 C CA . PHE A 1 82 ? -4.219 -6.643 -21.885 1.00 89.94 82 PHE A CA 1
ATOM 679 C C . PHE A 1 82 ? -4.849 -6.071 -23.162 1.00 89.94 82 PHE A C 1
ATOM 681 O O . PHE A 1 82 ? -4.120 -5.698 -24.074 1.00 89.94 82 PHE A O 1
ATOM 688 N N . LEU A 1 83 ? -6.178 -5.914 -23.214 1.00 90.81 83 LEU A N 1
ATOM 689 C CA . LEU A 1 83 ? -6.856 -5.305 -24.365 1.00 90.81 83 LEU A CA 1
ATOM 690 C C . LEU A 1 83 ? -6.444 -3.846 -24.607 1.00 90.81 83 LEU A C 1
ATOM 692 O O . LEU A 1 83 ? -6.297 -3.448 -25.760 1.00 90.81 83 LEU A O 1
ATOM 696 N N . LEU A 1 84 ? -6.239 -3.054 -23.550 1.00 90.56 84 LEU A N 1
ATOM 697 C CA . LEU A 1 84 ? -5.761 -1.672 -23.677 1.00 90.56 84 LEU A CA 1
ATOM 698 C C . LEU A 1 84 ? -4.342 -1.621 -24.255 1.00 90.56 84 LEU A C 1
ATOM 700 O O . LEU A 1 84 ? -4.101 -0.901 -25.221 1.00 90.56 84 LEU A O 1
ATOM 704 N N . MET A 1 85 ? -3.420 -2.422 -23.715 1.00 89.12 85 MET A N 1
ATOM 705 C CA . MET A 1 85 ? -2.047 -2.497 -24.229 1.00 89.12 85 MET A CA 1
ATOM 706 C C . MET A 1 85 ? -2.003 -3.054 -25.654 1.00 89.12 85 MET A C 1
ATOM 708 O O . MET A 1 85 ? -1.298 -2.517 -26.508 1.00 89.12 85 MET A O 1
ATOM 712 N N . ALA A 1 86 ? -2.800 -4.082 -25.948 1.00 90.25 86 ALA A N 1
ATOM 713 C CA . ALA A 1 86 ? -2.913 -4.630 -27.291 1.00 90.25 86 ALA A CA 1
ATOM 714 C C . ALA A 1 86 ? -3.452 -3.588 -28.283 1.00 90.25 86 ALA A C 1
ATOM 716 O O . ALA A 1 86 ? -2.883 -3.415 -29.356 1.00 90.25 86 ALA A O 1
ATOM 717 N N . GLY A 1 87 ? -4.507 -2.861 -27.908 1.00 89.81 87 GLY A N 1
ATOM 718 C CA . GLY A 1 87 ? -5.172 -1.869 -28.752 1.00 89.81 87 GLY A CA 1
ATOM 719 C C . GLY A 1 87 ? -4.333 -0.633 -29.061 1.00 89.81 87 GLY A C 1
ATOM 720 O O . GLY A 1 87 ? -4.308 -0.189 -30.206 1.00 89.81 87 GLY A O 1
ATOM 721 N N . PHE A 1 88 ? -3.654 -0.075 -28.057 1.00 88.56 88 PHE A N 1
ATOM 722 C CA . PHE A 1 88 ? -2.934 1.194 -28.202 1.00 88.56 88 PHE A CA 1
ATOM 723 C C . PHE A 1 88 ? -1.437 1.032 -28.463 1.00 88.56 88 PHE A C 1
ATOM 725 O O . PHE A 1 88 ? -0.836 1.931 -29.032 1.00 88.56 88 PHE A O 1
ATOM 732 N N . VAL A 1 89 ? -0.814 -0.084 -28.086 1.00 88.12 89 VAL A N 1
ATOM 733 C CA . VAL A 1 89 ? 0.643 -0.243 -28.228 1.00 88.12 89 VAL A CA 1
ATOM 734 C C . VAL A 1 89 ? 0.977 -1.327 -29.250 1.00 88.12 89 VAL A C 1
ATOM 736 O O . VAL A 1 89 ? 1.631 -1.046 -30.255 1.00 88.12 89 VAL A O 1
ATOM 739 N N . ILE A 1 90 ? 0.481 -2.550 -29.046 1.00 88.19 90 ILE A N 1
ATOM 740 C CA . ILE A 1 90 ? 0.900 -3.712 -29.849 1.00 88.19 90 ILE A CA 1
ATOM 741 C C . ILE A 1 90 ? 0.357 -3.629 -31.283 1.00 88.19 90 ILE A C 1
ATOM 743 O O . ILE A 1 90 ? 1.122 -3.747 -32.238 1.00 88.19 90 ILE A O 1
ATOM 747 N N . ILE A 1 91 ? -0.950 -3.405 -31.459 1.00 87.81 91 ILE A N 1
ATOM 748 C CA . ILE A 1 91 ? -1.584 -3.370 -32.787 1.00 87.81 91 ILE A CA 1
ATOM 749 C C . ILE A 1 91 ? -1.001 -2.240 -33.652 1.00 87.81 91 ILE A C 1
ATOM 751 O O . ILE A 1 91 ? -0.582 -2.537 -34.773 1.00 87.81 91 ILE A O 1
ATOM 755 N N . PRO A 1 9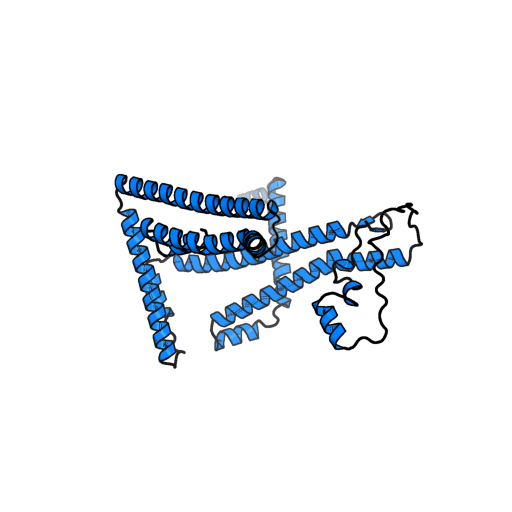2 ? -0.899 -0.980 -33.176 1.00 85.06 92 PRO A N 1
ATOM 756 C CA . PRO A 1 92 ? -0.257 0.078 -33.949 1.00 85.06 92 PRO A CA 1
ATOM 757 C C . PRO A 1 92 ? 1.187 -0.264 -34.316 1.00 85.06 92 PRO A C 1
ATOM 759 O O . PRO A 1 92 ? 1.575 -0.074 -35.464 1.00 85.06 92 PRO A O 1
ATOM 762 N N . SER A 1 93 ? 1.963 -0.837 -33.392 1.00 83.50 93 SER A N 1
ATOM 763 C CA . SER A 1 93 ? 3.347 -1.238 -33.665 1.00 83.50 93 SER A CA 1
ATOM 764 C C . SER A 1 93 ? 3.455 -2.274 -34.791 1.00 83.50 93 SER A C 1
ATOM 766 O O . SER A 1 93 ? 4.265 -2.095 -35.700 1.00 83.50 93 SER A O 1
ATOM 768 N N . ILE A 1 94 ? 2.591 -3.297 -34.808 1.00 83.94 94 ILE A N 1
ATOM 769 C CA . ILE A 1 94 ? 2.547 -4.301 -35.886 1.00 83.94 94 ILE A CA 1
ATOM 770 C C . ILE A 1 94 ? 2.173 -3.652 -37.226 1.00 83.94 94 ILE A C 1
ATOM 772 O O . ILE A 1 94 ? 2.832 -3.888 -38.241 1.00 83.94 94 ILE A O 1
ATOM 776 N N . VAL A 1 95 ? 1.132 -2.813 -37.235 1.00 83.12 95 VAL A N 1
ATOM 777 C CA . VAL A 1 95 ? 0.641 -2.152 -38.455 1.00 83.12 95 VAL A CA 1
ATOM 778 C C . VAL A 1 95 ? 1.717 -1.236 -39.037 1.00 83.12 95 VAL A C 1
ATOM 780 O O . VAL A 1 95 ? 2.060 -1.363 -40.211 1.00 83.12 95 VAL A O 1
ATOM 783 N N . PHE A 1 96 ? 2.308 -0.364 -38.225 1.00 76.88 96 PHE A N 1
ATOM 784 C CA . PHE A 1 96 ? 3.326 0.578 -38.682 1.00 76.88 96 PHE A CA 1
ATOM 785 C C . PHE A 1 96 ? 4.631 -0.107 -39.099 1.00 76.88 96 PHE A C 1
ATOM 787 O O . PHE A 1 96 ? 5.235 0.298 -40.092 1.00 76.88 96 PHE A O 1
ATOM 794 N N . HIS A 1 97 ? 5.032 -1.180 -38.411 1.00 73.38 97 HIS A N 1
ATOM 795 C CA . HIS A 1 97 ? 6.181 -1.985 -38.822 1.00 73.38 97 HIS A CA 1
ATOM 796 C C . HIS A 1 97 ? 5.950 -2.625 -40.199 1.00 73.38 97 HIS A C 1
ATOM 798 O O . HIS A 1 97 ? 6.816 -2.543 -41.068 1.00 73.38 97 HIS A O 1
ATOM 804 N N . SER A 1 98 ? 4.762 -3.196 -40.438 1.00 70.12 98 SER A N 1
ATOM 805 C CA . SER A 1 98 ? 4.433 -3.818 -41.729 1.00 70.12 98 SER A CA 1
ATOM 806 C C . SER A 1 98 ? 4.461 -2.827 -42.899 1.00 70.12 98 SER A C 1
ATOM 808 O O . SER A 1 98 ? 4.954 -3.162 -43.974 1.00 70.12 98 SER A O 1
ATOM 810 N N . VAL A 1 99 ? 4.013 -1.586 -42.675 1.00 67.12 99 VAL A N 1
ATOM 811 C CA . VAL A 1 99 ? 3.996 -0.536 -43.703 1.00 67.12 99 VAL A CA 1
ATOM 812 C C . VAL A 1 99 ? 5.411 -0.051 -44.024 1.00 67.12 99 VAL A C 1
ATOM 814 O O . VAL A 1 99 ? 5.751 0.072 -45.202 1.00 67.12 99 VAL A O 1
ATOM 817 N N . ASN A 1 100 ? 6.257 0.147 -43.008 1.00 61.59 100 ASN A N 1
ATOM 818 C CA . ASN A 1 100 ? 7.640 0.598 -43.187 1.00 61.59 100 ASN A CA 1
ATOM 819 C C . ASN A 1 100 ? 8.526 -0.465 -43.871 1.00 61.59 100 ASN A C 1
ATOM 821 O O . ASN A 1 100 ? 9.466 -0.127 -44.578 1.00 61.59 100 ASN A O 1
ATOM 825 N N . SER A 1 101 ? 8.209 -1.759 -43.723 1.00 56.69 101 SER A N 1
ATOM 826 C CA . SER A 1 101 ? 8.890 -2.833 -44.468 1.00 56.69 101 SER A CA 1
ATOM 827 C C . SER A 1 101 ? 8.502 -2.887 -45.955 1.00 56.69 101 SER A C 1
ATOM 829 O O . SER A 1 101 ? 9.291 -3.350 -46.773 1.00 56.69 101 SER A O 1
ATOM 831 N N . SER A 1 102 ? 7.304 -2.414 -46.319 1.00 52.62 102 SER A N 1
ATOM 832 C CA . SER A 1 102 ? 6.824 -2.351 -47.712 1.00 52.62 102 SER A CA 1
ATOM 833 C C . SER A 1 102 ? 7.095 -1.012 -48.416 1.00 52.62 102 SER A C 1
ATOM 835 O O . SER A 1 102 ? 7.076 -0.947 -49.645 1.00 52.62 102 SER A O 1
ATOM 837 N N . GLY A 1 103 ? 7.358 0.052 -47.653 1.00 48.88 103 GLY A N 1
ATOM 838 C CA . GLY A 1 103 ? 7.689 1.387 -48.141 1.00 48.88 103 GLY A CA 1
ATOM 839 C C . GLY A 1 103 ? 9.184 1.662 -48.026 1.00 48.88 103 GLY A C 1
ATOM 840 O O . GLY A 1 103 ? 9.682 1.954 -46.952 1.00 48.88 103 GLY A O 1
ATOM 841 N N . GLN A 1 104 ? 9.876 1.543 -49.156 1.00 41.31 104 GLN A N 1
ATOM 842 C CA . GLN A 1 104 ? 11.167 2.144 -49.504 1.00 41.31 104 GLN A CA 1
ATOM 843 C C . GLN A 1 104 ? 11.913 2.920 -48.394 1.00 41.31 104 GLN A C 1
ATOM 845 O O . GLN A 1 104 ? 11.500 4.000 -47.983 1.00 41.31 104 GLN A O 1
ATOM 850 N N . LEU A 1 105 ? 13.086 2.387 -48.031 1.00 44.03 105 LEU A N 1
ATOM 851 C CA . LEU A 1 105 ? 14.295 3.074 -47.554 1.00 44.03 105 LEU A CA 1
ATOM 852 C C . LEU A 1 105 ? 14.318 4.586 -47.885 1.00 44.03 105 LEU A C 1
ATOM 854 O O . LEU A 1 105 ? 14.884 5.020 -48.884 1.00 44.03 105 LEU A O 1
ATOM 858 N N . LEU A 1 106 ? 13.723 5.400 -47.021 1.00 40.91 106 LEU A N 1
ATOM 859 C CA . LEU A 1 106 ? 13.938 6.843 -46.955 1.00 40.91 106 LEU A CA 1
ATOM 860 C C . LEU A 1 106 ? 14.329 7.178 -45.521 1.00 40.91 106 LEU A C 1
ATOM 862 O O . LEU A 1 106 ? 13.647 7.904 -44.806 1.00 40.91 106 LEU A O 1
ATOM 866 N N . VAL A 1 107 ? 15.458 6.611 -45.098 1.00 36.91 107 VAL A N 1
ATOM 867 C CA . VAL A 1 107 ? 16.246 7.198 -44.018 1.00 36.91 107 VAL A CA 1
ATOM 868 C C . VAL A 1 107 ? 16.886 8.452 -44.620 1.00 36.91 107 VAL A C 1
ATOM 870 O O . VAL A 1 107 ? 17.684 8.318 -45.552 1.00 36.91 107 VAL A O 1
ATOM 873 N N . PRO A 1 108 ? 16.571 9.674 -44.152 1.00 36.88 108 PRO A N 1
ATOM 874 C CA . PRO A 1 108 ? 17.427 10.810 -44.438 1.00 36.88 108 PRO A CA 1
ATOM 875 C C . PRO A 1 108 ? 18.761 10.483 -43.774 1.00 36.88 108 PRO A C 1
ATOM 877 O O . PRO A 1 108 ? 18.811 10.258 -42.565 1.00 36.88 108 PRO A O 1
ATOM 880 N N . SER A 1 109 ? 19.830 10.403 -44.561 1.00 40.81 109 SER A N 1
ATOM 881 C CA . SER A 1 109 ? 21.195 10.237 -44.072 1.00 40.81 109 SER A CA 1
ATOM 882 C C . SER A 1 109 ? 21.575 11.445 -43.212 1.00 40.81 109 SER A C 1
ATOM 884 O O . SER A 1 109 ? 22.147 12.424 -43.695 1.00 40.81 109 SER A O 1
ATOM 886 N N . ILE A 1 110 ? 21.215 11.407 -41.932 1.00 40.84 110 ILE A N 1
ATOM 887 C CA . ILE A 1 110 ? 21.768 12.299 -40.925 1.00 40.84 110 ILE A CA 1
ATOM 888 C C . ILE A 1 110 ? 23.131 11.706 -40.584 1.00 40.84 110 ILE A C 1
ATOM 890 O O . ILE A 1 110 ? 23.217 10.650 -39.962 1.00 40.84 110 ILE A O 1
ATOM 894 N N . ASN A 1 111 ? 24.196 12.372 -41.031 1.00 41.78 111 ASN A N 1
ATOM 895 C CA . ASN A 1 111 ? 25.570 12.084 -40.626 1.00 41.78 111 ASN A CA 1
ATOM 896 C C . ASN A 1 111 ? 25.696 12.274 -39.104 1.00 41.78 111 ASN A C 1
ATOM 898 O O . ASN A 1 111 ? 26.016 13.365 -38.632 1.00 41.78 111 ASN A O 1
ATOM 902 N N . LEU A 1 112 ? 25.418 11.222 -38.331 1.00 45.88 112 LEU A N 1
ATOM 903 C CA . LEU A 1 112 ? 25.518 11.205 -36.872 1.00 45.88 112 LEU A CA 1
ATOM 904 C C . LEU A 1 112 ? 26.739 10.390 -36.427 1.00 45.88 112 LEU A C 1
ATOM 906 O O . LEU A 1 112 ? 26.649 9.460 -35.633 1.00 45.88 112 LEU A O 1
ATOM 910 N N . SER A 1 113 ? 27.916 10.781 -36.908 1.00 41.53 113 SER A N 1
ATOM 911 C CA . SER A 1 113 ? 29.205 10.110 -36.672 1.00 41.53 113 SER A CA 1
ATOM 912 C C . SER A 1 113 ? 29.747 10.228 -35.230 1.00 41.53 113 SER A C 1
ATOM 914 O O . SER A 1 113 ? 30.953 10.137 -35.017 1.00 41.53 113 SER A O 1
ATOM 916 N N . ARG A 1 114 ? 28.903 10.496 -34.222 1.00 42.34 114 ARG A N 1
ATOM 917 C CA . ARG A 1 114 ? 29.321 10.637 -32.807 1.00 42.34 114 ARG A CA 1
ATOM 918 C C . ARG A 1 114 ? 28.481 9.853 -31.792 1.00 42.34 114 ARG A C 1
ATOM 920 O O . ARG A 1 114 ? 28.760 9.956 -30.604 1.00 42.34 114 ARG A O 1
ATOM 927 N N . VAL A 1 115 ? 27.493 9.065 -32.228 1.00 45.50 115 VAL A N 1
ATOM 928 C CA . VAL A 1 115 ? 26.600 8.299 -31.323 1.00 45.50 115 VAL A CA 1
ATOM 929 C C . VAL A 1 115 ? 26.651 6.781 -31.589 1.00 45.50 115 VAL A C 1
ATOM 931 O O . VAL A 1 115 ? 25.928 6.008 -30.974 1.00 45.50 115 VAL A O 1
ATOM 934 N N . GLU A 1 116 ? 27.542 6.307 -32.463 1.00 47.38 116 GLU A N 1
ATOM 935 C CA . GLU A 1 116 ? 27.556 4.897 -32.897 1.00 47.38 116 GLU A CA 1
ATOM 936 C C . GLU A 1 116 ? 28.253 3.917 -31.937 1.00 47.38 116 GLU A C 1
ATOM 938 O O . GLU A 1 116 ? 28.087 2.711 -32.082 1.00 47.38 116 GLU A O 1
ATOM 943 N N . VAL A 1 117 ? 28.989 4.380 -30.920 1.00 49.25 117 VAL A N 1
ATOM 944 C CA . VAL A 1 117 ? 29.830 3.476 -30.103 1.00 49.25 117 VAL A CA 1
ATOM 945 C C . VAL A 1 117 ? 29.030 2.668 -29.063 1.00 49.25 117 VAL A C 1
ATOM 947 O O . VAL A 1 117 ? 29.503 1.636 -28.602 1.00 49.25 117 VAL A O 1
ATOM 950 N N . CYS A 1 118 ? 27.799 3.071 -28.723 1.00 48.81 118 CYS A N 1
ATOM 951 C CA . CYS A 1 118 ? 26.992 2.403 -27.684 1.00 48.81 118 CYS A CA 1
ATOM 952 C C . CYS A 1 118 ? 25.680 1.772 -28.184 1.00 48.81 118 CYS A C 1
ATOM 954 O O . CYS A 1 118 ? 24.922 1.251 -27.372 1.00 48.81 118 CYS A O 1
ATOM 956 N N . LEU A 1 119 ? 25.396 1.815 -29.491 1.00 51.09 119 LEU A N 1
ATOM 957 C CA . LEU A 1 119 ? 24.153 1.285 -30.078 1.00 51.09 119 LEU A CA 1
ATOM 958 C C . LEU A 1 119 ? 24.351 -0.007 -30.886 1.00 51.09 119 LEU A C 1
ATOM 960 O O . LEU A 1 119 ? 23.390 -0.520 -31.455 1.00 51.09 119 LEU A O 1
ATOM 964 N N . HIS A 1 120 ? 25.569 -0.553 -30.944 1.00 45.53 120 HIS A N 1
ATOM 965 C CA . HIS A 1 120 ? 25.819 -1.812 -31.644 1.00 45.53 120 HIS A CA 1
ATOM 966 C C . HIS A 1 120 ? 25.530 -3.006 -30.727 1.00 45.53 120 HIS A C 1
ATOM 968 O O . HIS A 1 120 ? 26.409 -3.531 -30.046 1.00 45.53 120 HIS A O 1
ATOM 974 N N . TYR A 1 121 ? 24.255 -3.389 -30.673 1.00 51.25 121 TYR A N 1
ATOM 975 C CA . TYR A 1 121 ? 23.785 -4.596 -30.001 1.00 51.25 121 TYR A CA 1
ATOM 976 C C . TYR A 1 121 ? 23.750 -5.743 -31.017 1.00 51.25 121 TYR A C 1
ATOM 978 O O . TYR A 1 121 ? 22.733 -5.982 -31.666 1.00 51.25 121 TYR A O 1
ATOM 986 N N . ASP A 1 122 ? 24.894 -6.396 -31.218 1.00 48.59 122 ASP A N 1
ATOM 987 C CA . ASP A 1 122 ? 25.022 -7.510 -32.161 1.00 48.59 122 ASP A CA 1
ATOM 988 C C . ASP A 1 122 ? 24.878 -8.840 -31.409 1.00 48.59 122 ASP A C 1
ATOM 990 O O . ASP A 1 122 ? 25.852 -9.447 -30.959 1.00 48.59 122 ASP A O 1
ATOM 994 N N . VAL A 1 123 ? 23.632 -9.268 -31.193 1.00 55.31 123 VAL A N 1
ATOM 995 C CA . VAL A 1 123 ? 23.344 -10.594 -30.635 1.00 55.31 123 VAL A CA 1
ATOM 996 C C . VAL A 1 123 ? 23.179 -11.559 -31.793 1.00 55.31 123 VAL A C 1
ATOM 998 O O . VAL A 1 123 ? 22.097 -11.732 -32.348 1.00 55.31 123 VAL A O 1
ATOM 1001 N N . GLN A 1 124 ? 24.281 -12.197 -32.174 1.00 55.47 124 GLN A N 1
ATOM 1002 C CA . GLN A 1 124 ? 24.233 -13.323 -33.095 1.00 55.47 124 GLN A CA 1
ATOM 1003 C C . GLN A 1 124 ? 23.524 -14.501 -32.412 1.00 55.47 124 GLN A C 1
ATOM 1005 O O . GLN A 1 124 ? 24.023 -15.004 -31.399 1.00 55.47 124 GLN A O 1
ATOM 1010 N N . PRO A 1 125 ? 22.374 -14.971 -32.936 1.00 58.06 125 PRO A N 1
ATOM 1011 C CA . PRO A 1 125 ? 21.699 -16.127 -32.372 1.00 58.06 125 PRO A CA 1
ATOM 1012 C C . PRO A 1 125 ? 22.595 -17.353 -32.562 1.00 58.06 125 PRO A C 1
ATOM 1014 O O . PRO A 1 125 ? 22.843 -17.797 -33.685 1.00 58.06 125 PRO A O 1
ATOM 1017 N N . GLN A 1 126 ? 23.113 -17.898 -31.460 1.00 60.06 126 GLN A N 1
ATOM 1018 C CA . GLN A 1 126 ? 23.889 -19.131 -31.506 1.00 60.06 126 GLN A CA 1
ATOM 1019 C C . GLN A 1 126 ? 22.959 -20.288 -31.916 1.00 60.06 126 GLN A C 1
ATOM 1021 O O . GLN A 1 126 ? 21.932 -20.498 -31.269 1.00 60.06 126 GLN A O 1
ATOM 1026 N N . PRO A 1 127 ? 23.291 -21.065 -32.962 1.00 59.72 127 PRO A N 1
ATOM 1027 C CA . PRO A 1 127 ? 22.379 -22.050 -33.552 1.00 59.72 127 PRO A CA 1
ATOM 1028 C C . PRO A 1 127 ? 22.105 -23.290 -32.677 1.00 59.72 127 PRO A C 1
ATOM 1030 O O . PRO A 1 127 ? 21.269 -24.110 -33.047 1.00 59.72 127 PRO A O 1
ATOM 1033 N N . LEU A 1 128 ? 22.772 -23.445 -31.523 1.00 60.34 128 LEU A N 1
ATOM 1034 C CA . LEU A 1 128 ? 22.515 -24.514 -30.549 1.00 60.34 128 LEU A CA 1
ATOM 1035 C C . LEU A 1 128 ? 22.354 -23.950 -29.129 1.00 60.34 128 LEU A C 1
ATOM 1037 O O . LEU A 1 128 ? 23.282 -23.979 -28.323 1.00 60.34 128 LEU A O 1
ATOM 1041 N N . THR A 1 129 ? 21.160 -23.463 -28.806 1.00 63.06 129 THR A N 1
ATOM 1042 C CA . THR A 1 129 ? 20.760 -23.104 -27.437 1.00 63.06 129 THR A CA 1
ATOM 1043 C C . THR A 1 129 ? 20.026 -24.263 -26.758 1.00 63.06 129 THR A C 1
ATOM 1045 O O . THR A 1 129 ? 19.160 -24.918 -27.340 1.00 63.06 129 THR A O 1
ATOM 1048 N N . ILE A 1 130 ? 20.402 -24.561 -25.512 1.00 74.50 130 ILE A N 1
ATOM 1049 C CA . ILE A 1 130 ? 19.838 -25.664 -24.720 1.00 74.50 130 ILE A CA 1
ATOM 1050 C C . ILE A 1 130 ? 18.427 -25.272 -24.253 1.00 74.50 130 ILE A C 1
ATOM 1052 O O . ILE A 1 130 ? 18.226 -24.151 -23.819 1.00 74.50 130 ILE A O 1
ATOM 1056 N N . TYR A 1 131 ? 17.444 -26.182 -24.262 1.00 74.88 131 TYR A N 1
ATOM 1057 C CA . TYR A 1 131 ? 16.026 -25.867 -23.982 1.00 74.88 131 TYR A CA 1
ATOM 1058 C C . TYR A 1 131 ? 15.766 -25.014 -22.718 1.00 74.88 131 TYR A C 1
ATOM 1060 O O . TYR A 1 131 ? 14.880 -24.161 -22.723 1.00 74.88 131 TYR A O 1
ATOM 1068 N N . TYR A 1 132 ? 16.542 -25.191 -21.640 1.00 78.44 132 TYR A N 1
ATOM 1069 C CA . TYR A 1 132 ? 16.366 -24.398 -20.417 1.00 78.44 132 TYR A CA 1
ATOM 1070 C C . TYR A 1 132 ? 16.712 -22.910 -20.599 1.00 78.44 132 TYR A C 1
ATOM 1072 O O . TYR A 1 132 ? 16.204 -22.086 -19.841 1.00 78.44 132 TYR A O 1
ATOM 1080 N N . THR A 1 133 ? 17.526 -22.540 -21.595 1.00 75.31 133 THR A N 1
ATOM 1081 C CA . THR A 1 133 ? 17.856 -21.135 -21.868 1.00 75.31 133 THR A CA 1
ATOM 1082 C C . THR A 1 133 ? 16.643 -20.379 -22.388 1.00 75.31 133 THR A C 1
ATOM 1084 O O . THR A 1 133 ? 16.461 -19.250 -21.980 1.00 75.31 133 THR A O 1
ATOM 1087 N N . TYR A 1 134 ? 15.734 -21.010 -23.142 1.00 76.69 134 TYR A N 1
ATOM 1088 C CA . TYR A 1 134 ? 14.465 -20.381 -23.541 1.00 76.69 134 TYR A CA 1
ATOM 1089 C C . TYR A 1 134 ? 13.571 -20.051 -22.341 1.00 76.69 134 TYR A C 1
ATOM 1091 O O . TYR A 1 134 ? 12.878 -19.038 -22.330 1.00 76.69 134 TYR A O 1
ATOM 1099 N N . PHE A 1 135 ? 13.579 -20.901 -21.312 1.00 79.50 135 PHE A N 1
ATOM 1100 C CA . PHE A 1 135 ? 12.844 -20.623 -20.079 1.00 79.50 135 PHE A CA 1
ATOM 1101 C C . PHE A 1 135 ? 13.492 -19.483 -19.280 1.00 79.50 135 PHE A C 1
ATOM 1103 O O . PHE A 1 135 ? 12.786 -18.627 -18.747 1.00 79.50 135 PHE A O 1
ATOM 1110 N N . LEU A 1 136 ? 14.828 -19.445 -19.228 1.00 79.75 136 LEU A N 1
ATOM 1111 C CA . LEU A 1 136 ? 15.566 -18.343 -18.609 1.00 79.75 136 LEU A CA 1
ATOM 1112 C C . LEU A 1 136 ? 15.389 -17.031 -19.386 1.00 79.75 136 LEU A C 1
ATOM 1114 O O . LEU A 1 136 ? 15.170 -16.003 -18.761 1.00 79.75 136 LEU A O 1
ATOM 1118 N N . ASP A 1 137 ? 15.377 -17.076 -20.714 1.00 78.00 137 ASP A N 1
ATOM 1119 C CA . ASP A 1 137 ? 15.128 -15.947 -21.614 1.00 78.00 137 ASP A CA 1
ATOM 1120 C C . ASP A 1 137 ? 13.701 -15.405 -21.465 1.00 78.00 137 ASP A C 1
ATOM 1122 O O . ASP A 1 137 ? 13.489 -14.195 -21.459 1.00 78.00 137 ASP A O 1
ATOM 1126 N N . LEU A 1 138 ? 12.713 -16.278 -21.238 1.00 80.25 138 LEU A N 1
ATOM 1127 C CA . LEU A 1 138 ? 11.341 -15.864 -20.936 1.00 80.25 138 LEU A CA 1
ATOM 1128 C C . LEU A 1 138 ? 11.238 -15.117 -19.595 1.00 80.25 138 LEU A C 1
ATOM 1130 O O . LEU A 1 138 ? 10.497 -14.140 -19.497 1.00 80.25 138 LEU A O 1
ATOM 1134 N N . LEU A 1 139 ? 11.954 -15.578 -18.564 1.00 78.69 139 LEU A N 1
ATOM 1135 C CA . LEU A 1 139 ? 11.944 -14.960 -17.231 1.00 78.69 139 LEU A CA 1
ATOM 1136 C C . LEU A 1 139 ? 12.800 -13.692 -17.155 1.00 78.69 139 LEU A C 1
ATOM 1138 O O . LEU A 1 139 ? 12.414 -12.731 -16.494 1.00 78.69 139 LEU A O 1
ATOM 1142 N N . SER A 1 140 ? 13.958 -13.703 -17.814 1.00 75.56 140 SER A N 1
ATOM 1143 C CA . SER A 1 140 ? 14.908 -12.591 -17.865 1.00 75.56 140 SER A CA 1
ATOM 1144 C C . SER A 1 140 ? 14.504 -11.530 -18.894 1.00 75.56 140 SER A C 1
ATOM 1146 O O . SER A 1 140 ? 14.988 -10.403 -18.830 1.00 75.56 140 SER A O 1
ATOM 1148 N N . GLY A 1 141 ? 13.621 -11.874 -19.838 1.00 70.50 141 GLY A N 1
ATOM 1149 C CA . GLY A 1 141 ? 13.238 -11.014 -20.957 1.00 70.50 141 GLY A CA 1
ATOM 1150 C C . GLY A 1 141 ? 14.328 -10.859 -22.021 1.00 70.50 141 GLY A C 1
ATOM 1151 O O . GLY A 1 141 ? 14.247 -9.927 -22.811 1.00 70.50 141 GLY A O 1
ATOM 1152 N N . THR A 1 142 ? 15.333 -11.737 -22.032 1.00 76.38 142 THR A N 1
ATOM 1153 C CA . THR A 1 142 ? 16.493 -11.703 -22.937 1.00 76.38 142 THR A CA 1
ATOM 1154 C C . THR A 1 142 ? 16.297 -12.608 -24.156 1.00 76.38 142 THR A C 1
ATOM 1156 O O . THR A 1 142 ? 15.355 -13.401 -24.216 1.00 76.38 142 THR A O 1
ATOM 1159 N N . GLY A 1 143 ? 17.170 -12.502 -25.162 1.00 77.56 143 GLY A N 1
ATOM 1160 C CA . GLY A 1 143 ? 17.186 -13.427 -26.300 1.00 77.56 143 GLY A CA 1
ATOM 1161 C C . GLY A 1 143 ? 15.958 -13.281 -27.204 1.00 77.56 143 GLY A C 1
ATOM 1162 O O . GLY A 1 143 ? 15.710 -12.214 -27.757 1.00 77.56 143 GLY A O 1
ATOM 1163 N N . PHE A 1 144 ? 15.160 -14.346 -27.376 1.00 74.94 144 PHE A N 1
ATOM 1164 C CA . PHE A 1 144 ? 13.998 -14.308 -28.285 1.00 74.94 144 PHE A CA 1
ATOM 1165 C C . PHE A 1 144 ? 12.921 -13.291 -27.861 1.00 74.94 144 PHE A C 1
ATOM 1167 O O . PHE A 1 144 ? 12.161 -12.819 -28.708 1.00 74.94 144 PHE A O 1
ATOM 1174 N N . MET A 1 145 ? 12.836 -12.962 -26.565 1.00 74.62 145 MET A N 1
ATOM 1175 C CA . MET A 1 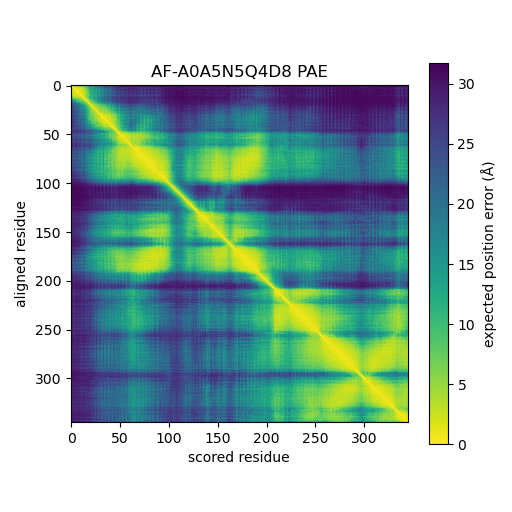145 ? 11.852 -12.008 -26.045 1.00 74.62 145 MET A CA 1
ATOM 1176 C C . MET A 1 145 ? 12.168 -10.567 -26.446 1.00 74.62 145 MET A C 1
ATOM 1178 O O . MET A 1 145 ? 11.233 -9.800 -26.658 1.00 74.62 145 MET A O 1
ATOM 1182 N N . GLU A 1 146 ? 13.441 -10.209 -26.628 1.00 73.81 146 GLU A N 1
ATOM 1183 C CA . GLU A 1 146 ? 13.863 -8.853 -27.015 1.00 73.81 146 GLU A CA 1
ATOM 1184 C C . GLU A 1 146 ? 13.334 -8.452 -28.398 1.00 73.81 146 GLU A C 1
ATOM 1186 O O . GLU A 1 146 ? 13.012 -7.289 -28.636 1.00 73.81 146 GLU A O 1
ATOM 1191 N N . TYR A 1 147 ? 13.164 -9.433 -29.288 1.00 72.38 147 TYR A N 1
ATOM 1192 C CA . TYR A 1 147 ? 12.620 -9.251 -30.637 1.00 72.38 147 TYR A CA 1
ATOM 1193 C C . TYR A 1 147 ? 11.087 -9.330 -30.699 1.00 72.38 147 TYR A C 1
ATOM 1195 O O . TYR A 1 147 ? 10.502 -9.219 -31.777 1.00 72.38 147 TYR A O 1
ATOM 1203 N N . SER A 1 148 ? 10.416 -9.546 -29.566 1.00 80.25 148 SER A N 1
ATOM 1204 C CA . SER A 1 148 ? 8.959 -9.648 -29.496 1.00 80.25 148 SER A CA 1
ATOM 1205 C C . SER A 1 148 ? 8.316 -8.297 -29.183 1.00 80.25 148 SER A C 1
ATOM 1207 O O . SER A 1 148 ? 8.771 -7.567 -28.307 1.00 80.25 148 SER A O 1
ATOM 1209 N N . TYR A 1 149 ? 7.160 -8.018 -29.797 1.00 81.12 149 TYR A N 1
ATOM 1210 C CA . TYR A 1 149 ? 6.328 -6.839 -29.503 1.00 81.12 149 TYR A CA 1
ATOM 1211 C C . TYR A 1 149 ? 5.892 -6.738 -28.027 1.00 81.12 149 TYR A C 1
ATOM 1213 O O . TYR A 1 149 ? 5.406 -5.699 -27.587 1.00 81.12 149 TYR A O 1
ATOM 1221 N N . LEU A 1 150 ? 6.009 -7.812 -27.242 1.00 79.56 150 LEU A N 1
ATOM 1222 C CA . LEU A 1 150 ? 5.676 -7.797 -25.814 1.00 79.56 150 LEU A CA 1
ATOM 1223 C C . LEU A 1 150 ? 6.767 -7.160 -24.945 1.00 79.56 150 LEU A C 1
ATOM 1225 O O . LEU A 1 150 ? 6.489 -6.814 -23.796 1.00 79.56 150 LEU A O 1
ATOM 1229 N N . PHE A 1 151 ? 7.984 -7.007 -25.464 1.00 81.00 151 PHE A N 1
ATOM 1230 C CA . PHE A 1 151 ? 9.112 -6.499 -24.700 1.00 81.00 151 PHE A CA 1
ATOM 1231 C C . PHE A 1 151 ? 9.324 -5.001 -24.923 1.00 81.00 151 PHE A C 1
ATOM 1233 O O . PHE A 1 151 ? 9.192 -4.489 -26.031 1.00 81.00 151 PHE A O 1
ATOM 1240 N N . TYR A 1 152 ? 9.675 -4.283 -23.854 1.00 78.62 152 TYR A N 1
ATOM 1241 C CA . TYR A 1 152 ? 9.865 -2.831 -23.905 1.00 78.62 152 TYR A CA 1
ATOM 1242 C C . TYR A 1 152 ? 10.993 -2.419 -24.864 1.00 78.62 152 TYR A C 1
ATOM 1244 O O . TYR A 1 152 ? 10.844 -1.449 -25.602 1.00 78.62 152 TYR A O 1
ATOM 1252 N N . GLY A 1 153 ? 12.087 -3.188 -24.899 1.00 76.38 153 GLY A N 1
ATOM 1253 C CA . GLY A 1 153 ? 13.249 -2.919 -25.752 1.00 76.38 153 GLY A CA 1
ATOM 1254 C C . GLY A 1 153 ? 12.991 -3.029 -27.259 1.00 76.38 153 GLY A C 1
ATOM 1255 O O . GLY A 1 153 ? 13.817 -2.570 -28.039 1.00 76.38 153 GLY A O 1
ATOM 1256 N N . PHE A 1 154 ? 11.848 -3.582 -27.675 1.00 78.19 154 PHE A N 1
ATOM 1257 C CA . PHE A 1 154 ? 11.460 -3.662 -29.083 1.00 78.19 154 PHE A CA 1
ATOM 1258 C C . PHE A 1 154 ? 11.041 -2.297 -29.663 1.00 78.19 154 PHE A C 1
ATOM 1260 O O . PHE A 1 154 ? 11.169 -2.046 -30.863 1.00 78.19 154 PHE A O 1
ATOM 1267 N N . TYR A 1 155 ? 10.505 -1.402 -28.829 1.00 79.00 155 TYR A N 1
ATOM 1268 C CA . TYR A 1 155 ? 9.927 -0.143 -29.290 1.00 79.00 155 TYR A CA 1
ATOM 1269 C C . TYR A 1 155 ? 11.004 0.918 -29.524 1.00 79.00 155 TYR A C 1
ATOM 1271 O O . TYR A 1 155 ? 11.764 1.267 -28.624 1.00 79.00 155 TYR A O 1
ATOM 1279 N N . ASN A 1 156 ? 11.037 1.475 -30.735 1.00 74.12 156 ASN A N 1
ATOM 1280 C CA . ASN A 1 156 ? 11.987 2.526 -31.082 1.00 74.12 156 ASN A CA 1
ATOM 1281 C C . ASN A 1 156 ? 11.518 3.908 -30.585 1.00 74.12 156 ASN A C 1
ATOM 1283 O O . ASN A 1 156 ? 10.321 4.181 -30.488 1.00 7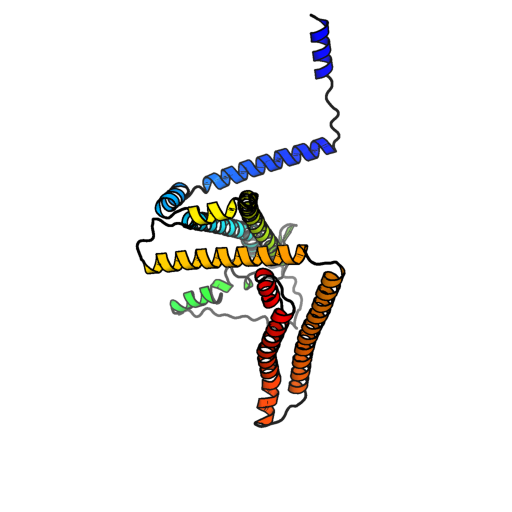4.12 156 ASN A O 1
ATOM 1287 N N . ASN A 1 157 ? 12.470 4.807 -30.328 1.00 73.62 157 ASN A N 1
ATOM 1288 C CA . ASN A 1 157 ? 12.223 6.160 -29.812 1.00 73.62 157 ASN A CA 1
ATOM 1289 C C . ASN A 1 157 ? 11.827 7.177 -30.897 1.00 73.62 157 ASN A C 1
ATOM 1291 O O . ASN A 1 157 ? 11.799 8.381 -30.639 1.00 73.62 157 ASN A O 1
ATOM 1295 N N . THR A 1 158 ? 11.549 6.717 -32.116 1.00 70.56 158 THR A N 1
ATOM 1296 C CA . THR A 1 158 ? 11.221 7.572 -33.256 1.00 70.56 158 THR A CA 1
ATOM 1297 C C . THR A 1 158 ? 9.721 7.602 -33.526 1.00 70.56 158 THR A C 1
ATOM 1299 O O . THR A 1 158 ? 8.992 6.633 -33.309 1.00 70.56 158 THR A O 1
ATOM 1302 N N . GLU A 1 159 ? 9.241 8.750 -33.997 1.00 71.69 159 GLU A N 1
ATOM 1303 C CA . GLU A 1 159 ? 7.878 8.872 -34.499 1.00 71.69 159 GLU A CA 1
ATOM 1304 C C . GLU A 1 159 ? 7.725 8.085 -35.802 1.00 71.69 159 GLU A C 1
ATOM 1306 O O . GLU A 1 159 ? 8.577 8.165 -36.689 1.00 71.69 159 GLU A O 1
ATOM 1311 N N . VAL A 1 160 ? 6.637 7.319 -35.926 1.00 69.31 160 VAL A N 1
ATOM 1312 C CA . VAL A 1 160 ? 6.342 6.622 -37.179 1.00 69.31 160 VAL A CA 1
ATOM 1313 C C . VAL A 1 160 ? 5.352 7.451 -37.979 1.00 69.31 160 VAL A C 1
ATOM 1315 O O . VAL A 1 160 ? 4.249 7.744 -37.513 1.00 69.31 160 VAL A O 1
ATOM 1318 N N . ILE A 1 161 ? 5.769 7.846 -39.180 1.00 69.88 161 ILE A N 1
ATOM 1319 C CA . ILE A 1 161 ? 4.979 8.650 -40.111 1.00 69.88 161 ILE A CA 1
ATOM 1320 C C . ILE A 1 161 ? 4.557 7.740 -41.261 1.00 69.88 161 ILE A C 1
ATOM 1322 O O . ILE A 1 161 ? 5.398 7.215 -41.984 1.00 69.88 161 ILE A O 1
ATOM 1326 N N . SER A 1 162 ? 3.250 7.565 -41.448 1.00 64.19 162 SER A N 1
ATOM 1327 C CA . SER A 1 162 ? 2.696 6.825 -42.585 1.00 64.19 162 SER A CA 1
ATOM 1328 C C . SER A 1 162 ? 1.512 7.588 -43.168 1.00 64.19 162 SER A C 1
ATOM 1330 O O . SER A 1 162 ? 0.554 7.886 -42.457 1.00 64.19 162 SER A O 1
ATOM 1332 N N . ASN A 1 163 ? 1.578 7.914 -44.465 1.00 60.22 163 ASN A N 1
ATOM 1333 C CA . ASN A 1 163 ? 0.501 8.537 -45.249 1.00 60.22 163 ASN A CA 1
ATOM 1334 C C . ASN A 1 163 ? -0.248 9.685 -44.531 1.00 60.22 163 ASN A C 1
ATOM 1336 O O . ASN A 1 163 ? -1.476 9.725 -44.524 1.00 60.22 163 ASN A O 1
ATOM 1340 N N . GLY A 1 164 ? 0.489 10.616 -43.910 1.00 65.81 164 GLY A N 1
ATOM 1341 C CA . GLY A 1 164 ? -0.076 11.807 -43.255 1.00 65.81 164 GLY A CA 1
ATOM 1342 C C . GLY A 1 164 ? -0.545 11.619 -41.806 1.00 65.81 164 GLY A C 1
ATOM 1343 O O . GLY A 1 164 ? -0.959 12.596 -41.186 1.00 65.81 164 GLY A O 1
ATOM 1344 N N . PHE A 1 165 ? -0.439 10.413 -41.241 1.00 69.44 165 PHE A N 1
ATOM 1345 C CA . PHE A 1 165 ? -0.658 10.154 -39.818 1.00 69.44 165 PHE A CA 1
ATOM 1346 C C . PHE A 1 165 ? 0.680 9.892 -39.122 1.00 69.44 165 PHE A C 1
ATOM 1348 O O . PHE A 1 165 ? 1.402 8.960 -39.482 1.00 69.44 165 PHE A O 1
ATOM 1355 N N . SER A 1 166 ? 1.005 10.714 -38.123 1.00 76.50 166 SER A N 1
ATOM 1356 C CA . SER A 1 166 ? 2.116 10.473 -37.203 1.00 76.50 166 SER A CA 1
ATOM 1357 C C . SER A 1 166 ? 1.592 9.808 -35.932 1.00 76.50 166 SER A C 1
ATOM 1359 O O . SER A 1 166 ? 0.651 10.289 -35.297 1.00 76.50 166 SER A O 1
ATOM 1361 N N . TYR A 1 167 ? 2.188 8.676 -35.562 1.00 82.81 167 TYR A N 1
ATOM 1362 C CA . TYR A 1 167 ? 1.897 7.997 -34.304 1.00 82.81 167 TYR A CA 1
ATOM 1363 C C . TYR A 1 167 ? 3.171 7.907 -33.471 1.00 82.81 167 TYR A C 1
ATOM 1365 O O . TYR A 1 167 ? 4.134 7.230 -33.833 1.00 82.81 167 TYR A O 1
ATOM 1373 N N . ASN A 1 168 ? 3.182 8.615 -32.343 1.00 85.94 168 ASN A N 1
ATOM 1374 C CA . ASN A 1 168 ? 4.307 8.597 -31.420 1.00 85.94 168 ASN A CA 1
ATOM 1375 C C . ASN A 1 168 ? 4.156 7.403 -30.467 1.00 85.94 168 ASN A C 1
ATOM 1377 O O . ASN A 1 168 ? 3.432 7.475 -29.472 1.00 85.94 168 ASN A O 1
ATOM 1381 N N . ILE A 1 169 ? 4.822 6.297 -30.806 1.00 83.62 169 ILE A N 1
ATOM 1382 C CA . ILE A 1 169 ? 4.781 5.042 -30.045 1.00 83.62 169 ILE A CA 1
ATOM 1383 C C . ILE A 1 169 ? 5.295 5.232 -28.600 1.00 83.62 169 ILE A C 1
ATOM 1385 O O . ILE A 1 169 ? 4.592 4.793 -27.686 1.00 83.62 169 ILE A O 1
ATOM 1389 N N . PRO A 1 170 ? 6.426 5.927 -28.338 1.00 86.31 170 PRO A N 1
ATOM 1390 C CA . PRO A 1 170 ? 6.884 6.193 -26.968 1.00 86.31 170 PRO A CA 1
ATOM 1391 C C . PRO A 1 170 ? 5.862 6.940 -26.103 1.00 86.31 170 PRO A C 1
ATOM 1393 O O . PRO A 1 170 ? 5.595 6.559 -24.960 1.00 86.31 170 PRO A O 1
ATOM 1396 N N . LEU A 1 171 ? 5.248 7.992 -26.655 1.00 87.50 171 LEU A N 1
ATOM 1397 C CA . LEU A 1 171 ? 4.234 8.771 -25.946 1.00 87.50 171 LEU A CA 1
ATOM 1398 C C . LEU A 1 171 ? 2.978 7.934 -25.686 1.00 87.50 171 LEU A C 1
ATOM 1400 O O . LEU A 1 171 ? 2.432 7.966 -24.583 1.00 87.50 171 LEU A O 1
ATOM 1404 N N . ALA A 1 172 ? 2.530 7.179 -26.690 1.00 88.56 172 ALA A N 1
ATOM 1405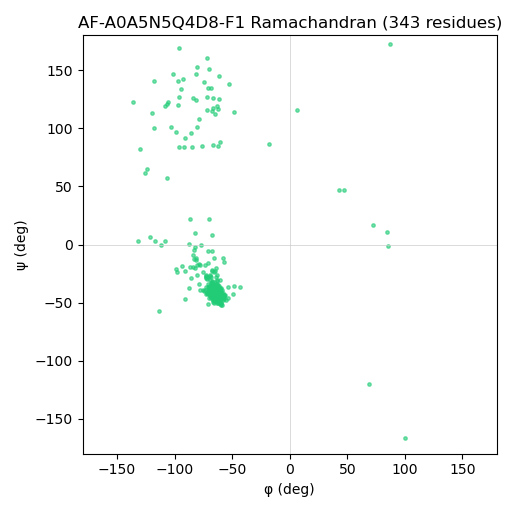 C CA . ALA A 1 172 ? 1.385 6.291 -26.569 1.00 88.56 172 ALA A CA 1
ATOM 1406 C C . ALA A 1 172 ? 1.607 5.217 -25.502 1.00 88.56 172 ALA A C 1
ATOM 1408 O O . ALA A 1 172 ? 0.703 4.963 -24.709 1.00 88.56 172 ALA A O 1
ATOM 1409 N N . TYR A 1 173 ? 2.806 4.636 -25.434 1.00 89.06 173 TYR A N 1
ATOM 1410 C CA . TYR A 1 173 ? 3.174 3.672 -24.403 1.00 89.06 173 TYR A CA 1
ATOM 1411 C C . TYR A 1 173 ? 3.069 4.281 -23.000 1.00 89.06 173 TYR A C 1
ATOM 1413 O O . TYR A 1 173 ? 2.366 3.737 -22.147 1.00 89.06 173 TYR A O 1
ATOM 1421 N N . LEU A 1 174 ? 3.690 5.445 -22.771 1.00 91.12 174 LEU A N 1
ATOM 1422 C CA . LEU A 1 174 ? 3.669 6.119 -21.467 1.00 91.12 174 LEU A CA 1
ATOM 1423 C C . LEU A 1 174 ? 2.243 6.512 -21.064 1.00 91.12 174 LEU A C 1
ATOM 1425 O O . LEU A 1 174 ? 1.811 6.230 -19.945 1.00 91.12 174 LEU A O 1
ATOM 1429 N N . LEU A 1 175 ? 1.490 7.122 -21.983 1.00 92.31 175 LEU A N 1
ATOM 1430 C CA . LEU A 1 175 ? 0.124 7.563 -21.717 1.00 92.31 175 LEU A CA 1
ATOM 1431 C C . LEU A 1 175 ? -0.812 6.376 -21.461 1.00 92.31 175 LEU A C 1
ATOM 1433 O O . LEU A 1 175 ? -1.624 6.431 -20.538 1.00 92.31 175 LEU A O 1
ATOM 1437 N N . THR A 1 176 ? -0.676 5.294 -22.231 1.00 92.00 176 THR A N 1
ATOM 1438 C CA . THR A 1 176 ? -1.465 4.068 -22.041 1.00 92.00 176 THR A CA 1
ATOM 1439 C C . THR A 1 176 ? -1.123 3.409 -20.710 1.00 92.00 176 THR A C 1
ATOM 1441 O O . THR A 1 176 ? -2.039 3.020 -19.991 1.00 92.00 176 THR A O 1
ATOM 1444 N N . ALA A 1 177 ? 0.157 3.350 -20.325 1.00 90.88 177 ALA A N 1
ATOM 1445 C CA . ALA A 1 177 ? 0.584 2.815 -19.033 1.00 90.88 177 ALA A CA 1
ATOM 1446 C C . ALA A 1 177 ? 0.036 3.641 -17.856 1.00 90.88 177 ALA A C 1
ATOM 1448 O O . ALA A 1 177 ? -0.524 3.079 -16.911 1.00 90.88 177 ALA A O 1
ATOM 1449 N N . ALA A 1 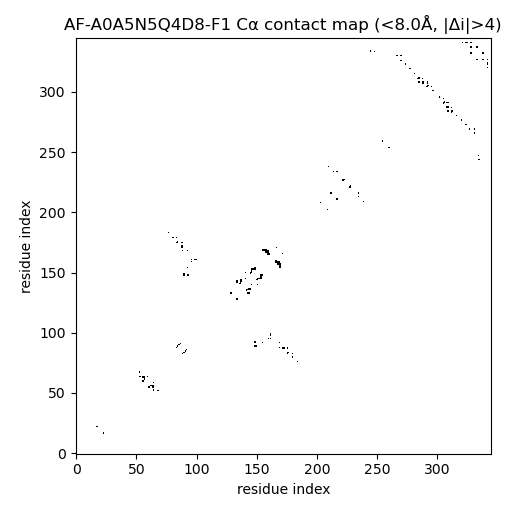178 ? 0.126 4.973 -17.933 1.00 93.88 178 ALA A N 1
ATOM 1450 C CA . ALA A 1 178 ? -0.420 5.874 -16.919 1.00 93.88 178 ALA A CA 1
ATOM 1451 C C . ALA A 1 178 ? -1.949 5.757 -16.815 1.00 93.88 178 ALA A C 1
ATOM 1453 O O . ALA A 1 178 ? -2.500 5.653 -15.716 1.00 93.88 178 ALA A O 1
ATOM 1454 N N . PHE A 1 179 ? -2.640 5.723 -17.958 1.00 93.12 179 PHE A N 1
ATOM 1455 C CA . PHE A 1 179 ? -4.087 5.541 -18.014 1.00 93.12 179 PHE A CA 1
ATOM 1456 C C . PHE A 1 179 ? -4.511 4.188 -17.434 1.00 93.12 179 PHE A C 1
ATOM 1458 O O . PHE A 1 179 ? -5.405 4.145 -16.593 1.00 93.12 179 PHE A O 1
ATOM 1465 N N . TYR A 1 180 ? -3.847 3.099 -17.830 1.00 91.19 180 TYR A N 1
ATOM 1466 C CA . TYR A 1 180 ? -4.075 1.756 -17.294 1.00 91.19 180 TYR A CA 1
ATOM 1467 C C . TYR A 1 180 ? -3.918 1.729 -15.769 1.00 91.19 180 TYR A C 1
ATOM 1469 O O . TYR A 1 180 ? -4.800 1.223 -15.074 1.00 91.19 180 TYR A O 1
ATOM 1477 N N . PHE A 1 181 ? -2.839 2.311 -15.242 1.00 91.75 181 PHE A N 1
ATOM 1478 C CA . PHE A 1 181 ? -2.591 2.361 -13.804 1.00 91.75 181 PHE A CA 1
ATOM 1479 C C . PHE A 1 181 ? -3.717 3.090 -13.057 1.00 91.75 181 PHE A C 1
ATOM 1481 O O . PHE A 1 181 ? -4.293 2.546 -12.111 1.00 91.75 181 PHE A O 1
ATOM 1488 N N . LEU A 1 182 ? -4.084 4.292 -13.515 1.00 93.25 182 LEU A N 1
ATOM 1489 C CA . LEU A 1 182 ? -5.161 5.085 -12.915 1.00 93.25 182 LEU A CA 1
ATOM 1490 C C . LEU A 1 182 ? -6.517 4.382 -13.017 1.00 93.25 182 LEU A C 1
ATOM 1492 O O . LEU A 1 182 ? -7.288 4.371 -12.057 1.00 93.25 182 LEU A O 1
ATOM 1496 N N . PHE A 1 183 ? -6.801 3.769 -14.164 1.00 89.56 183 PHE A N 1
ATOM 1497 C CA . PHE A 1 183 ? -8.028 3.021 -14.398 1.00 89.56 183 PHE A CA 1
ATOM 1498 C C . PHE A 1 183 ? -8.145 1.815 -13.456 1.00 89.56 183 PHE A C 1
ATOM 1500 O O . PHE A 1 183 ? -9.192 1.617 -12.834 1.00 89.56 183 PHE A O 1
ATOM 1507 N N . CYS A 1 184 ? -7.070 1.042 -13.288 1.00 90.50 184 CYS A N 1
ATOM 1508 C CA . CYS A 1 184 ? -7.027 -0.080 -12.352 1.00 90.50 184 CYS A CA 1
ATOM 1509 C C . CYS A 1 184 ? -7.199 0.368 -10.907 1.00 90.50 184 CYS A C 1
ATOM 1511 O O . CYS A 1 184 ? -8.012 -0.212 -10.183 1.00 90.50 184 CYS A O 1
ATOM 1513 N N . LEU A 1 185 ? -6.497 1.428 -10.502 1.00 90.88 185 LEU A N 1
ATOM 1514 C CA . LEU A 1 185 ? -6.632 2.005 -9.169 1.00 90.88 185 LEU A CA 1
ATOM 1515 C C . LEU A 1 185 ? -8.078 2.435 -8.912 1.00 90.88 185 LEU A C 1
ATOM 1517 O O . LEU A 1 185 ? -8.661 2.051 -7.898 1.00 90.88 185 LEU A O 1
ATOM 1521 N N . LEU A 1 186 ? -8.698 3.149 -9.854 1.00 88.50 186 LEU A N 1
ATOM 1522 C CA . LEU A 1 186 ? -10.093 3.569 -9.745 1.00 88.50 186 LEU A CA 1
ATOM 1523 C C . LEU A 1 186 ? -11.039 2.365 -9.628 1.00 88.50 186 LEU A C 1
ATOM 1525 O O . LEU A 1 186 ? -11.909 2.355 -8.758 1.00 88.50 186 LEU A O 1
ATOM 1529 N N . CYS A 1 187 ? -10.859 1.329 -10.453 1.00 86.38 187 CYS A N 1
ATOM 1530 C CA . CYS A 1 187 ? -11.676 0.115 -10.401 1.00 86.38 187 CYS A CA 1
ATOM 1531 C C . CYS A 1 187 ? -11.562 -0.603 -9.047 1.00 86.38 187 CYS A C 1
ATOM 1533 O O . CYS A 1 187 ? -12.574 -1.041 -8.491 1.00 86.38 187 CYS A O 1
ATOM 1535 N N . ILE A 1 188 ? -10.347 -0.703 -8.500 1.00 86.75 188 ILE A N 1
ATOM 1536 C CA . ILE A 1 188 ? -10.093 -1.303 -7.185 1.00 86.75 188 ILE A CA 1
ATOM 1537 C C . ILE A 1 188 ? -10.760 -0.468 -6.085 1.00 86.75 188 ILE A C 1
ATOM 1539 O O . ILE A 1 188 ? -11.505 -1.016 -5.269 1.00 86.75 188 ILE A O 1
ATOM 1543 N N . VAL A 1 189 ? -10.566 0.853 -6.096 1.00 84.81 189 VAL A N 1
ATOM 1544 C CA . VAL A 1 189 ? -11.119 1.773 -5.090 1.00 84.81 189 VAL A CA 1
ATOM 1545 C C . VAL A 1 189 ? -12.645 1.790 -5.119 1.00 84.81 189 VAL A C 1
ATOM 1547 O O . VAL A 1 189 ? -13.272 1.676 -4.068 1.00 84.81 189 VAL A O 1
ATOM 1550 N N . VAL A 1 190 ? -13.271 1.874 -6.297 1.00 81.31 190 VAL A N 1
ATOM 1551 C CA . VAL A 1 190 ? -14.739 1.855 -6.431 1.00 81.31 190 VAL A CA 1
ATOM 1552 C C . VAL A 1 190 ? -15.319 0.561 -5.861 1.00 81.31 190 VAL A C 1
ATOM 1554 O O . VAL A 1 190 ? -16.344 0.583 -5.175 1.00 81.31 190 VAL A O 1
ATOM 1557 N N . ARG A 1 191 ? -14.648 -0.570 -6.096 1.00 75.94 191 ARG A N 1
ATOM 1558 C CA . ARG A 1 191 ? -15.094 -1.870 -5.596 1.00 75.94 191 ARG A CA 1
ATOM 1559 C C . ARG A 1 191 ? -14.902 -2.021 -4.087 1.00 75.94 191 ARG A C 1
ATOM 1561 O O . ARG A 1 191 ? -15.819 -2.496 -3.416 1.00 75.94 191 ARG A O 1
ATOM 1568 N N . MET A 1 192 ? -13.768 -1.576 -3.544 1.00 70.44 192 MET A N 1
ATOM 1569 C CA . MET A 1 192 ? -13.550 -1.533 -2.093 1.00 70.44 192 MET A CA 1
ATOM 1570 C C . MET A 1 192 ? -14.530 -0.578 -1.400 1.00 70.44 192 MET A C 1
ATOM 1572 O O . MET A 1 192 ? -15.095 -0.928 -0.368 1.00 70.44 192 MET A O 1
ATOM 1576 N N . GLY A 1 193 ? -14.811 0.579 -2.005 1.00 66.44 193 GLY A N 1
ATOM 1577 C CA . GLY A 1 193 ? -15.747 1.581 -1.494 1.00 66.44 193 GLY A CA 1
ATOM 1578 C C . GLY A 1 193 ? -17.208 1.116 -1.426 1.00 66.44 193 GLY A C 1
ATOM 1579 O O . GLY A 1 193 ? -18.001 1.673 -0.667 1.00 66.44 193 GLY A O 1
ATOM 1580 N N . GLY A 1 194 ? -17.589 0.106 -2.214 1.00 63.81 194 GLY A N 1
ATOM 1581 C CA . GLY A 1 194 ? -18.886 -0.565 -2.089 1.00 63.81 194 GLY A CA 1
ATOM 1582 C C . GLY A 1 194 ? -18.940 -1.519 -0.891 1.00 63.81 194 GLY A C 1
ATOM 1583 O O . GLY A 1 194 ? -19.942 -1.554 -0.180 1.00 63.81 194 GLY A O 1
ATOM 1584 N N . MET A 1 195 ? -17.844 -2.241 -0.635 1.00 57.19 195 MET A N 1
ATOM 1585 C CA . MET A 1 195 ? -17.718 -3.159 0.502 1.00 57.19 195 MET A CA 1
ATOM 1586 C C . MET A 1 195 ? -17.690 -2.401 1.833 1.00 57.19 195 MET A C 1
ATOM 1588 O O . MET A 1 195 ? -18.414 -2.759 2.757 1.00 57.19 195 MET A O 1
ATOM 1592 N N . THR A 1 196 ? -16.917 -1.316 1.925 1.00 52.81 196 THR A N 1
ATOM 1593 C CA . THR A 1 196 ? -16.833 -0.504 3.148 1.00 52.81 196 THR A CA 1
ATOM 1594 C C . THR A 1 196 ? -18.164 0.139 3.503 1.00 52.81 196 THR A C 1
ATOM 1596 O O . THR A 1 196 ? -18.515 0.153 4.673 1.00 52.81 196 THR A O 1
ATOM 1599 N N . ARG A 1 197 ? -18.958 0.597 2.526 1.00 56.25 197 ARG A N 1
ATOM 1600 C CA . ARG A 1 197 ? -20.315 1.106 2.792 1.00 56.25 197 ARG A CA 1
ATOM 1601 C C . ARG A 1 197 ? -21.259 0.036 3.327 1.00 56.25 197 ARG A C 1
ATOM 1603 O O . ARG A 1 197 ? -22.075 0.346 4.184 1.00 56.25 197 ARG A O 1
ATOM 1610 N N . LEU A 1 198 ? -21.153 -1.199 2.841 1.00 56.59 198 LEU A N 1
ATOM 1611 C CA . LEU A 1 198 ? -21.969 -2.315 3.320 1.00 56.59 198 LEU A CA 1
ATOM 1612 C C . LEU A 1 198 ? -21.575 -2.714 4.752 1.00 56.59 198 LEU A C 1
ATOM 1614 O O . LEU A 1 198 ? -22.446 -2.954 5.582 1.00 56.59 198 LEU A O 1
ATOM 1618 N N . VAL A 1 199 ? -20.275 -2.686 5.061 1.00 53.88 199 VAL A N 1
ATOM 1619 C CA . VAL A 1 199 ? -19.744 -2.893 6.419 1.00 53.88 199 VAL A CA 1
ATOM 1620 C C . VAL A 1 199 ? -20.135 -1.743 7.358 1.00 53.88 199 VAL A C 1
ATOM 1622 O O . VAL A 1 199 ? -20.617 -1.990 8.455 1.00 53.88 199 VAL A O 1
ATOM 1625 N N . MET A 1 200 ? -20.018 -0.487 6.919 1.00 53.28 200 MET A N 1
ATOM 1626 C CA . MET A 1 200 ? -20.411 0.697 7.698 1.00 53.28 200 MET A CA 1
ATOM 1627 C C . MET A 1 200 ? -21.927 0.790 7.915 1.00 53.28 200 MET A C 1
ATOM 1629 O O . MET A 1 200 ? -22.364 1.291 8.944 1.00 53.28 200 MET A O 1
ATOM 1633 N N . ALA A 1 201 ? -22.741 0.298 6.977 1.00 51.66 201 ALA A N 1
ATOM 1634 C CA . ALA A 1 201 ? -24.190 0.219 7.150 1.00 51.66 201 ALA A CA 1
ATOM 1635 C C . ALA A 1 201 ? -24.598 -0.824 8.207 1.00 51.66 201 ALA A C 1
ATOM 1637 O O . ALA A 1 201 ? -25.594 -0.618 8.893 1.00 51.66 201 ALA A O 1
ATOM 1638 N N . MET A 1 202 ? -23.822 -1.904 8.381 1.00 49.81 202 MET A N 1
ATOM 1639 C CA . MET A 1 202 ? -23.979 -2.812 9.528 1.00 49.81 202 MET A CA 1
ATOM 1640 C C . MET A 1 202 ? -23.479 -2.193 10.843 1.00 49.81 202 MET A C 1
ATOM 1642 O O . MET A 1 202 ? -23.999 -2.519 11.904 1.00 49.81 202 MET A O 1
ATOM 1646 N N . ASP A 1 203 ? -22.513 -1.273 10.784 1.00 47.94 203 ASP A N 1
ATOM 1647 C CA . ASP A 1 203 ? -21.929 -0.589 11.952 1.00 47.94 203 ASP A CA 1
ATOM 1648 C C . ASP A 1 203 ? -22.823 0.539 12.527 1.00 47.94 203 ASP A C 1
ATOM 1650 O O . ASP A 1 203 ? -22.492 1.177 13.525 1.00 47.94 203 ASP A O 1
ATOM 1654 N N . GLY A 1 204 ? -23.997 0.783 11.929 1.00 44.53 204 GLY A N 1
ATOM 1655 C CA . GLY A 1 204 ? -24.964 1.799 12.370 1.00 44.53 204 GLY A CA 1
ATOM 1656 C C . GLY A 1 204 ? -25.636 1.531 13.728 1.00 44.53 204 GLY A C 1
ATOM 1657 O O . GLY A 1 204 ? -26.357 2.394 14.222 1.00 44.53 204 GLY A O 1
ATOM 1658 N N . GLY A 1 205 ? -25.389 0.373 14.350 1.00 50.09 205 GLY A N 1
ATOM 1659 C CA . GLY A 1 205 ? -25.944 -0.036 15.645 1.00 50.09 205 GLY A CA 1
ATOM 1660 C C . GLY A 1 205 ? -24.859 -0.393 16.662 1.00 50.09 205 GLY A C 1
ATOM 1661 O O . GLY A 1 205 ? -24.761 -1.540 17.090 1.00 50.09 205 GLY A O 1
ATOM 1662 N N . ARG A 1 206 ? -24.033 0.576 17.077 1.00 55.22 206 ARG A N 1
ATOM 1663 C CA . ARG A 1 206 ? -22.885 0.369 17.993 1.00 55.22 206 ARG A CA 1
ATOM 1664 C C . ARG A 1 206 ? -23.209 -0.232 19.376 1.00 55.22 206 ARG A C 1
ATOM 1666 O O . ARG A 1 206 ? -22.287 -0.660 20.057 1.00 55.22 206 ARG A O 1
ATOM 1673 N N . LEU A 1 207 ? -24.481 -0.327 19.783 1.00 48.22 207 LEU A N 1
ATOM 1674 C CA . LEU A 1 207 ? -24.901 -1.083 20.979 1.00 48.22 207 LEU A CA 1
ATOM 1675 C C . LEU A 1 207 ? -25.453 -2.492 20.669 1.00 48.22 207 LEU A C 1
ATOM 1677 O O . LEU A 1 207 ? -25.426 -3.356 21.541 1.00 48.22 207 LEU A O 1
ATOM 1681 N N . GLU A 1 208 ? -25.902 -2.756 19.438 1.00 50.69 208 GLU A N 1
ATOM 1682 C CA . GLU A 1 208 ? -26.315 -4.095 18.979 1.00 50.69 208 GLU A CA 1
ATOM 1683 C C . GLU A 1 208 ? -25.122 -4.943 18.494 1.00 50.69 208 GLU A C 1
ATOM 1685 O O . GLU A 1 208 ? -25.201 -6.175 18.485 1.00 50.69 208 GLU A O 1
ATOM 1690 N N . GLY A 1 209 ? -23.989 -4.308 18.167 1.00 65.00 209 GLY A N 1
ATOM 1691 C CA . GLY A 1 209 ? -22.813 -4.951 17.570 1.00 65.00 209 GLY A CA 1
ATOM 1692 C C . GLY A 1 209 ? -22.164 -6.055 18.413 1.00 65.00 209 GLY A C 1
ATOM 1693 O O . GLY A 1 209 ? -21.766 -7.078 17.860 1.00 65.00 209 GLY A O 1
ATOM 1694 N N . TYR A 1 210 ? -22.104 -5.913 19.743 1.00 77.06 210 TYR A N 1
ATOM 1695 C CA . TYR A 1 210 ? -21.496 -6.939 20.605 1.00 77.06 210 TYR A CA 1
ATOM 1696 C C . TYR A 1 210 ? -22.313 -8.234 20.632 1.00 77.06 210 TYR A C 1
ATOM 1698 O O . TYR A 1 210 ? -21.744 -9.324 20.626 1.00 77.06 210 TYR A O 1
ATOM 1706 N N . SER A 1 211 ? -23.645 -8.125 20.610 1.00 78.50 211 SER A N 1
ATOM 1707 C CA . SER A 1 211 ? -24.526 -9.295 20.578 1.00 78.50 211 SER A CA 1
ATOM 1708 C C . SER A 1 211 ? -24.359 -10.060 19.264 1.00 78.50 211 SER A C 1
ATOM 1710 O O . SER A 1 211 ? -24.094 -11.261 19.274 1.00 78.50 211 SER A O 1
ATOM 1712 N N . VAL A 1 212 ? -24.387 -9.346 18.135 1.00 77.31 212 VAL A N 1
ATOM 1713 C CA . VAL A 1 212 ? -24.162 -9.918 16.805 1.00 77.31 212 VAL A CA 1
ATOM 1714 C C . VAL A 1 212 ? -22.775 -10.542 16.725 1.00 77.31 212 VAL A C 1
ATOM 1716 O O . VAL A 1 212 ? -22.648 -11.650 16.219 1.00 77.31 212 VAL A O 1
ATOM 1719 N N . LEU A 1 213 ? -21.739 -9.898 17.266 1.00 80.75 213 LEU A N 1
ATOM 1720 C CA . LEU A 1 213 ? -20.380 -10.437 17.273 1.00 80.75 213 LEU A CA 1
ATOM 1721 C C . LEU A 1 213 ? -20.281 -11.763 18.041 1.00 80.75 213 LEU A C 1
ATOM 1723 O O . LEU A 1 213 ? -19.631 -12.691 17.566 1.00 80.75 213 LEU A O 1
ATOM 1727 N N . VAL A 1 214 ? -20.935 -11.876 19.200 1.00 83.00 214 VAL A N 1
ATOM 1728 C CA . VAL A 1 214 ? -20.933 -13.117 19.992 1.00 83.00 214 VAL A CA 1
ATOM 1729 C C . VAL A 1 214 ? -21.728 -14.218 19.287 1.00 83.00 214 VAL A C 1
ATOM 1731 O O . VAL A 1 214 ? -21.242 -15.343 19.181 1.00 83.00 214 VAL A O 1
ATOM 1734 N N . PHE A 1 215 ? -22.910 -13.900 18.749 1.00 81.19 215 PHE A N 1
ATOM 1735 C CA . PHE A 1 215 ? -23.763 -14.888 18.081 1.00 81.19 215 PHE A CA 1
ATOM 1736 C C . PHE A 1 215 ? -23.224 -15.330 16.712 1.00 81.19 215 PHE A C 1
ATOM 1738 O O . PHE A 1 215 ? -23.328 -16.502 16.367 1.00 81.19 215 PHE A O 1
ATOM 1745 N N . THR A 1 216 ? -22.610 -14.427 15.943 1.00 76.75 216 THR A N 1
ATOM 1746 C CA . THR A 1 216 ? -22.001 -14.742 14.632 1.00 76.75 216 THR A CA 1
ATOM 1747 C C . THR A 1 216 ? -20.562 -15.242 14.741 1.00 76.75 216 THR A C 1
ATOM 1749 O O . THR A 1 216 ? -20.059 -15.888 13.824 1.00 76.75 216 THR A O 1
ATOM 1752 N N . GLY A 1 217 ? -19.889 -14.977 15.863 1.00 77.25 217 GLY A N 1
ATOM 1753 C CA . GLY A 1 217 ? -18.549 -15.482 16.151 1.00 77.25 217 GLY A CA 1
ATOM 1754 C C . GLY A 1 217 ? -18.515 -16.985 16.432 1.00 77.25 217 GLY A C 1
ATOM 1755 O O . GLY A 1 217 ? -17.447 -17.595 16.367 1.00 77.25 217 GLY A O 1
ATOM 1756 N N . TRP A 1 218 ? -19.662 -17.605 16.705 1.00 76.94 218 TRP A N 1
ATOM 1757 C CA . TRP A 1 218 ? -19.762 -19.042 16.919 1.00 76.94 218 TRP A CA 1
ATOM 1758 C C . TRP A 1 218 ? -19.572 -19.821 15.604 1.00 76.94 218 TRP A C 1
ATOM 1760 O O . TRP A 1 218 ? -20.243 -19.556 14.612 1.00 76.94 218 TRP A O 1
ATOM 1770 N N . ASP A 1 219 ? -18.648 -20.790 15.582 1.00 79.25 219 ASP A N 1
ATOM 1771 C CA . ASP A 1 219 ? -18.517 -21.756 14.478 1.00 79.25 219 ASP A CA 1
ATOM 1772 C C . ASP A 1 219 ? -19.052 -23.112 14.908 1.00 79.25 219 ASP A C 1
ATOM 1774 O O . ASP A 1 219 ? -18.522 -23.706 15.846 1.00 79.25 219 ASP A O 1
ATOM 1778 N N . HIS A 1 220 ? -20.028 -23.648 14.185 1.00 71.69 220 HIS A N 1
ATOM 1779 C CA . HIS A 1 220 ? -20.450 -25.034 14.386 1.00 71.69 220 HIS A CA 1
ATOM 1780 C C . HIS A 1 220 ? -19.563 -26.040 13.631 1.00 71.69 220 HIS A C 1
ATOM 1782 O O . HIS A 1 220 ? -19.653 -27.235 13.898 1.00 71.69 220 HIS A O 1
ATOM 1788 N N . GLY A 1 221 ? -18.703 -25.583 12.708 1.00 77.12 221 GLY A N 1
ATOM 1789 C CA . GLY A 1 221 ? -17.804 -26.447 11.931 1.00 77.12 221 GLY A CA 1
ATOM 1790 C C . GLY A 1 221 ? -16.493 -26.807 12.638 1.00 77.12 221 GLY A C 1
ATOM 1791 O O . GLY A 1 221 ? -15.744 -27.655 12.153 1.00 77.12 221 GLY A O 1
ATOM 1792 N N . LEU A 1 222 ? -16.197 -26.181 13.781 1.00 78.56 222 LEU A N 1
ATOM 1793 C CA . LEU A 1 222 ? -14.981 -26.436 14.552 1.00 78.56 222 LEU A CA 1
ATOM 1794 C C . LEU A 1 222 ? -15.136 -27.699 15.399 1.00 78.56 222 LEU A C 1
ATOM 1796 O O . LEU A 1 222 ? -15.746 -27.673 16.463 1.00 78.56 222 LEU A O 1
ATOM 1800 N N . GLN A 1 223 ? -14.555 -28.798 14.925 1.00 80.56 223 GLN A N 1
ATOM 1801 C CA . GLN A 1 223 ? -14.515 -30.068 15.659 1.00 80.56 223 GLN A CA 1
ATOM 1802 C C . GLN A 1 223 ? -13.268 -30.205 16.545 1.00 80.56 223 GLN A C 1
ATOM 1804 O O . GLN A 1 223 ? -13.275 -30.968 17.507 1.00 80.56 223 GLN A O 1
ATOM 1809 N N . ASP A 1 224 ? -12.197 -29.467 16.237 1.00 89.56 224 ASP A N 1
ATOM 1810 C CA . ASP A 1 224 ? -10.951 -29.514 17.000 1.00 89.56 224 ASP A CA 1
ATOM 1811 C C . ASP A 1 224 ? -10.997 -28.584 18.225 1.00 89.56 224 ASP A C 1
ATOM 1813 O O . ASP A 1 224 ? -11.224 -27.374 18.115 1.00 89.56 224 ASP A O 1
ATOM 1817 N N . GLN A 1 225 ? -10.711 -29.148 19.402 1.00 89.06 225 GLN A N 1
ATOM 1818 C CA . GLN A 1 225 ? -10.717 -28.443 20.684 1.00 89.06 225 GLN A CA 1
ATOM 1819 C C . GLN A 1 225 ? -9.689 -27.306 20.729 1.00 89.06 225 GLN A C 1
ATOM 1821 O O . GLN A 1 225 ? -9.940 -26.256 21.333 1.00 89.06 225 GLN A O 1
ATOM 1826 N N . ARG A 1 226 ? -8.525 -27.481 20.085 1.00 88.19 226 ARG A N 1
ATOM 1827 C CA . ARG A 1 226 ? -7.501 -26.424 20.034 1.00 88.19 226 ARG A CA 1
ATOM 1828 C C . ARG A 1 226 ? -8.002 -25.238 19.223 1.00 88.19 226 ARG A C 1
ATOM 1830 O O . ARG A 1 226 ? -7.938 -24.107 19.700 1.00 88.19 226 ARG A O 1
ATOM 1837 N N . ALA A 1 227 ? -8.558 -25.500 18.044 1.00 85.88 227 ALA A N 1
ATOM 1838 C CA . ALA A 1 227 ? -9.121 -24.468 17.184 1.00 85.88 227 ALA A CA 1
ATOM 1839 C C . ALA A 1 227 ? -10.305 -23.737 17.853 1.00 85.88 227 ALA A C 1
ATOM 1841 O O . ALA A 1 227 ? -10.383 -22.509 17.781 1.00 85.88 227 ALA A O 1
ATOM 1842 N N . ALA A 1 228 ? -11.160 -24.453 18.593 1.00 87.88 228 ALA A N 1
ATOM 1843 C CA . ALA A 1 228 ? -12.230 -23.850 19.391 1.00 87.88 228 ALA A CA 1
ATOM 1844 C C . ALA A 1 228 ? -11.688 -22.936 20.507 1.00 87.88 228 ALA A C 1
ATOM 1846 O O . ALA A 1 228 ? -12.161 -21.810 20.674 1.00 87.88 228 ALA A O 1
ATOM 1847 N N . THR A 1 229 ? -10.650 -23.376 21.227 1.00 89.69 229 THR A N 1
ATOM 1848 C CA . THR A 1 229 ? -10.009 -22.580 22.290 1.00 89.69 229 THR A CA 1
ATOM 1849 C C . THR A 1 229 ? -9.364 -21.314 21.726 1.00 89.69 229 THR A C 1
ATOM 1851 O O . THR A 1 229 ? -9.512 -20.230 22.290 1.00 89.69 229 THR A O 1
ATOM 1854 N N . VAL A 1 230 ? -8.695 -21.421 20.575 1.00 90.06 230 VAL A N 1
ATOM 1855 C CA . VAL A 1 230 ? -8.107 -20.268 19.880 1.00 90.06 230 VAL A CA 1
ATOM 1856 C C . VAL A 1 230 ? -9.191 -19.287 19.434 1.00 90.06 230 VAL A C 1
ATOM 1858 O O . VAL A 1 230 ? -9.042 -18.089 19.670 1.00 90.06 230 VAL A O 1
ATOM 1861 N N . LYS A 1 231 ? -10.302 -19.765 18.855 1.00 88.56 231 LYS A N 1
ATOM 1862 C CA . LYS A 1 231 ? -11.413 -18.892 18.440 1.00 88.56 231 LYS A CA 1
ATOM 1863 C C . LYS A 1 231 ? -12.071 -18.198 19.634 1.00 88.56 231 LYS A C 1
ATOM 1865 O O . LYS A 1 231 ? -12.349 -17.003 19.565 1.00 88.56 231 LYS A O 1
ATOM 1870 N N . HIS A 1 232 ? -12.249 -18.914 20.743 1.00 89.31 232 HIS A N 1
ATOM 1871 C CA . HIS A 1 232 ? -12.765 -18.346 21.986 1.00 89.31 232 HIS A CA 1
ATOM 1872 C C . HIS A 1 232 ? -11.842 -17.252 22.541 1.00 89.31 232 HIS A C 1
ATOM 1874 O O . HIS A 1 232 ? -12.299 -16.148 22.838 1.00 89.31 232 HIS A O 1
ATOM 1880 N N . ASN A 1 233 ? -10.535 -17.522 22.620 1.00 90.94 233 ASN A N 1
ATOM 1881 C CA . ASN A 1 233 ? -9.552 -16.539 23.072 1.00 90.94 233 ASN A CA 1
ATOM 1882 C C . ASN A 1 233 ? -9.502 -15.322 22.141 1.00 90.94 233 ASN A C 1
ATOM 1884 O O . ASN A 1 233 ? -9.464 -14.194 22.620 1.00 90.94 233 ASN A O 1
ATOM 1888 N N . ASN A 1 234 ? -9.564 -15.526 20.822 1.00 89.06 234 ASN A N 1
ATOM 1889 C CA . ASN A 1 234 ? -9.595 -14.436 19.849 1.00 89.06 234 ASN A CA 1
ATOM 1890 C C . ASN A 1 234 ? -10.815 -13.522 20.054 1.00 89.06 234 ASN A C 1
ATOM 1892 O O . ASN A 1 234 ? -10.656 -12.304 20.124 1.00 89.06 234 ASN A O 1
ATOM 1896 N N . LEU A 1 235 ? -12.009 -14.101 20.231 1.00 89.44 235 LEU A N 1
ATOM 1897 C CA . LEU A 1 235 ? -13.227 -13.340 20.513 1.00 89.44 235 LEU A CA 1
ATOM 1898 C C . LEU A 1 235 ? -13.131 -12.587 21.848 1.00 89.44 235 LEU A C 1
ATOM 1900 O O . LEU A 1 235 ? -13.499 -11.415 21.918 1.00 89.44 235 LEU A O 1
ATOM 1904 N N . ARG A 1 236 ? -12.594 -13.234 22.891 1.00 90.00 236 ARG A N 1
ATOM 1905 C CA . ARG A 1 236 ? -12.367 -12.611 24.201 1.00 90.00 236 ARG A CA 1
ATOM 1906 C C . ARG A 1 236 ? -11.436 -11.406 24.098 1.00 90.00 236 ARG A C 1
ATOM 1908 O O . ARG A 1 236 ? -11.782 -10.343 24.605 1.00 90.00 236 ARG A O 1
ATOM 1915 N N . TYR A 1 237 ? -10.280 -11.561 23.452 1.00 89.50 237 TYR A N 1
ATOM 1916 C CA . TYR A 1 237 ? -9.324 -10.466 23.290 1.00 89.50 237 TYR A CA 1
ATOM 1917 C C . TYR A 1 237 ? -9.906 -9.331 22.453 1.00 89.50 237 TYR A C 1
ATOM 1919 O O . TYR A 1 237 ? -9.733 -8.172 22.811 1.00 89.50 237 TYR A O 1
ATOM 1927 N N . ARG A 1 238 ? -10.660 -9.646 21.394 1.00 87.00 238 ARG A N 1
ATOM 1928 C CA . ARG A 1 238 ? -11.339 -8.638 20.574 1.00 87.00 238 ARG A CA 1
ATOM 1929 C C . ARG A 1 238 ? -12.314 -7.793 21.396 1.00 87.00 238 ARG A C 1
ATOM 1931 O O . ARG A 1 238 ? -12.199 -6.575 21.404 1.00 87.00 238 ARG A O 1
ATOM 1938 N N . LEU A 1 239 ? -13.212 -8.440 22.141 1.00 88.00 239 LEU A N 1
ATOM 1939 C CA . LEU A 1 239 ? -14.160 -7.750 23.021 1.00 88.00 239 LEU A CA 1
ATOM 1940 C C . LEU A 1 239 ? -13.455 -6.923 24.098 1.00 88.00 239 LEU A C 1
ATOM 1942 O O . LEU A 1 239 ? -13.885 -5.815 24.406 1.00 88.00 239 LEU A O 1
ATOM 1946 N N . GLN A 1 240 ? -12.374 -7.455 24.672 1.00 90.38 240 GLN A N 1
ATOM 1947 C CA . GLN A 1 240 ? -11.592 -6.741 25.673 1.00 90.38 240 GLN A CA 1
ATOM 1948 C C . GLN A 1 240 ? -10.992 -5.449 25.099 1.00 90.38 240 GLN A C 1
ATOM 1950 O O . GLN A 1 240 ? -11.140 -4.398 25.718 1.00 90.38 240 GLN A O 1
ATOM 1955 N N . VAL A 1 241 ? -10.367 -5.515 23.919 1.00 85.19 241 VAL A N 1
ATOM 1956 C CA . VAL A 1 241 ? -9.773 -4.345 23.253 1.00 85.19 241 VAL A CA 1
ATOM 1957 C C . VAL A 1 241 ? -10.842 -3.308 22.903 1.00 85.19 241 VAL A C 1
ATOM 1959 O O . VAL A 1 241 ? -10.655 -2.129 23.204 1.00 85.19 241 VAL A O 1
ATOM 1962 N N . ASP A 1 242 ? -11.984 -3.734 22.354 1.00 84.50 242 ASP A N 1
ATOM 1963 C CA . ASP A 1 242 ? -13.083 -2.828 21.987 1.00 84.50 242 ASP A CA 1
ATOM 1964 C C . ASP A 1 242 ? -13.648 -2.088 23.222 1.00 84.50 242 ASP A C 1
ATOM 1966 O O . ASP A 1 242 ? -13.831 -0.865 23.205 1.00 84.50 242 ASP A O 1
ATOM 1970 N N . LEU A 1 243 ? -13.851 -2.800 24.339 1.00 87.31 243 LEU A N 1
ATOM 1971 C CA . LEU A 1 243 ? -14.322 -2.213 25.601 1.00 87.31 243 LEU A CA 1
ATOM 1972 C C . LEU A 1 243 ? -13.291 -1.272 26.241 1.00 87.31 243 LEU A C 1
ATOM 1974 O O . LEU A 1 243 ? -13.658 -0.237 26.810 1.00 87.31 243 LEU A O 1
ATOM 1978 N N . GLU A 1 244 ? -12.004 -1.616 26.177 1.00 85.69 244 GLU A N 1
ATOM 1979 C CA . GLU A 1 244 ? -10.925 -0.743 26.641 1.00 85.69 244 GLU A CA 1
ATOM 1980 C C . GLU A 1 244 ? -10.854 0.542 25.805 1.00 85.69 244 GLU A C 1
ATOM 1982 O O . GLU A 1 244 ? -10.723 1.633 26.372 1.00 85.69 244 GLU A O 1
ATOM 1987 N N . GLU A 1 245 ? -11.030 0.446 24.485 1.00 83.19 245 GLU A N 1
ATOM 1988 C CA . GLU A 1 245 ? -11.063 1.604 23.592 1.00 83.19 245 GLU A CA 1
ATOM 1989 C C . GLU A 1 245 ? -12.258 2.523 23.900 1.00 83.19 245 GLU A C 1
ATOM 1991 O O . GLU A 1 245 ? -12.089 3.741 24.023 1.00 83.19 245 GLU A O 1
ATOM 1996 N N . GLU A 1 246 ? -13.454 1.964 24.114 1.00 82.62 246 GLU A N 1
ATOM 1997 C CA . GLU A 1 246 ? -14.620 2.737 24.559 1.00 82.62 246 GLU A CA 1
ATOM 1998 C C . GLU A 1 246 ? -14.386 3.423 25.905 1.00 82.62 246 GLU A C 1
ATOM 2000 O O . GLU A 1 246 ? -14.728 4.597 26.085 1.00 82.62 246 GLU A O 1
ATOM 2005 N N . ARG A 1 247 ? -13.783 2.714 26.864 1.00 86.00 247 ARG A N 1
ATOM 2006 C CA . ARG A 1 247 ? -13.471 3.278 28.179 1.00 86.00 247 ARG A CA 1
ATOM 2007 C C . ARG A 1 247 ? -12.516 4.464 28.064 1.00 86.00 247 ARG A C 1
ATOM 2009 O O . ARG A 1 247 ? -12.685 5.442 28.793 1.00 86.00 247 ARG A O 1
ATOM 2016 N N . ILE A 1 248 ? -11.521 4.390 27.180 1.00 80.88 248 ILE A N 1
ATOM 2017 C CA . ILE A 1 248 ? -10.579 5.489 26.924 1.00 80.88 248 ILE A CA 1
ATOM 2018 C C . ILE A 1 248 ? -11.297 6.676 26.268 1.00 80.88 248 ILE A C 1
ATOM 2020 O O . ILE A 1 248 ? -11.082 7.806 26.702 1.00 80.88 248 ILE A O 1
ATOM 2024 N N . LYS A 1 249 ? -12.192 6.438 25.301 1.00 80.31 249 LYS A N 1
ATOM 2025 C CA . LYS A 1 249 ? -12.996 7.499 24.663 1.00 80.31 249 LYS A CA 1
ATOM 2026 C C . LYS A 1 249 ? -13.884 8.229 25.667 1.00 80.31 249 LYS A C 1
ATOM 2028 O O . LYS A 1 249 ? -13.791 9.443 25.782 1.00 80.31 249 LYS A O 1
ATOM 2033 N N . ARG A 1 250 ? -14.635 7.495 26.496 1.00 82.56 250 ARG A N 1
ATOM 2034 C CA . ARG A 1 250 ? -15.471 8.099 27.553 1.00 8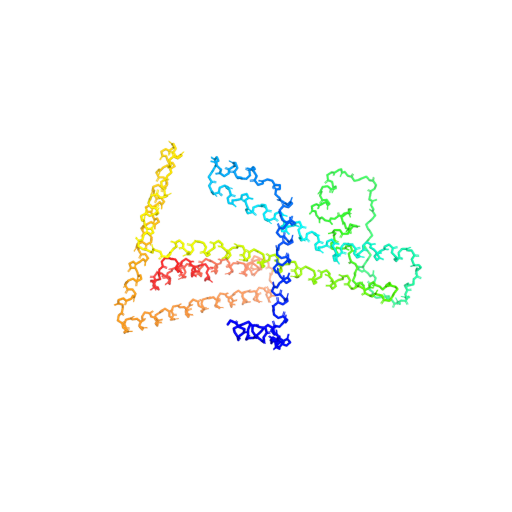2.56 250 ARG A CA 1
ATOM 2035 C C . ARG A 1 250 ? -14.646 8.913 28.549 1.00 82.56 250 ARG A C 1
ATOM 2037 O O . ARG A 1 250 ? -15.089 9.965 28.997 1.00 82.56 250 ARG A O 1
ATOM 2044 N N . LYS A 1 251 ? -13.437 8.447 28.888 1.00 81.38 251 LYS A N 1
ATOM 2045 C CA . LYS A 1 251 ? -12.504 9.220 29.719 1.00 81.38 251 LYS A CA 1
ATOM 2046 C C . LYS A 1 251 ? -12.064 10.503 29.018 1.00 81.38 251 LYS A C 1
ATOM 2048 O O . LYS A 1 251 ? -12.045 11.535 29.678 1.00 81.38 251 LYS A O 1
ATOM 2053 N N . ALA A 1 252 ? -11.746 10.450 27.725 1.00 77.69 252 ALA A N 1
ATOM 2054 C CA . ALA A 1 252 ? -11.368 11.623 26.940 1.00 77.69 252 ALA A CA 1
ATOM 2055 C C . ALA A 1 252 ? -12.502 12.661 26.860 1.00 77.69 252 ALA A C 1
ATOM 2057 O O . ALA A 1 252 ? -12.238 13.846 27.042 1.00 77.69 252 ALA A O 1
ATOM 2058 N N . ASP A 1 253 ? -13.750 12.215 26.696 1.00 78.56 253 ASP A N 1
ATOM 2059 C CA . ASP A 1 253 ? -14.933 13.088 26.669 1.00 78.56 253 ASP A CA 1
ATOM 2060 C C . ASP A 1 253 ? -15.235 13.712 28.044 1.00 78.56 253 ASP A C 1
ATOM 2062 O O . ASP A 1 253 ? -15.784 14.806 28.135 1.00 78.56 253 ASP A O 1
ATOM 2066 N N . SER A 1 254 ? -14.844 13.035 29.129 1.00 80.19 254 SER A N 1
ATOM 2067 C CA . SER A 1 254 ? -14.996 13.533 30.503 1.00 80.19 254 SER A CA 1
ATOM 2068 C C . SER A 1 254 ? -13.892 14.501 30.961 1.00 80.19 254 SER A C 1
ATOM 2070 O O . SER A 1 254 ? -13.936 14.979 32.096 1.00 80.19 254 SER A O 1
ATOM 2072 N N . LEU A 1 255 ? -12.884 14.782 30.123 1.00 80.81 255 LEU A N 1
ATOM 2073 C CA . LEU A 1 255 ? -11.774 15.666 30.491 1.00 80.81 255 LEU A CA 1
ATOM 2074 C C . LEU A 1 255 ? -12.226 17.129 30.568 1.00 80.81 255 LEU A C 1
ATOM 2076 O O . LEU A 1 255 ? -12.870 17.663 29.668 1.00 80.81 255 LEU A O 1
ATOM 2080 N N . THR A 1 256 ? -11.809 17.814 31.631 1.00 82.44 256 THR A N 1
ATOM 2081 C CA . THR A 1 256 ? -12.001 19.265 31.767 1.00 82.44 256 THR A CA 1
ATOM 2082 C C . THR A 1 256 ? -11.107 20.031 30.782 1.00 82.44 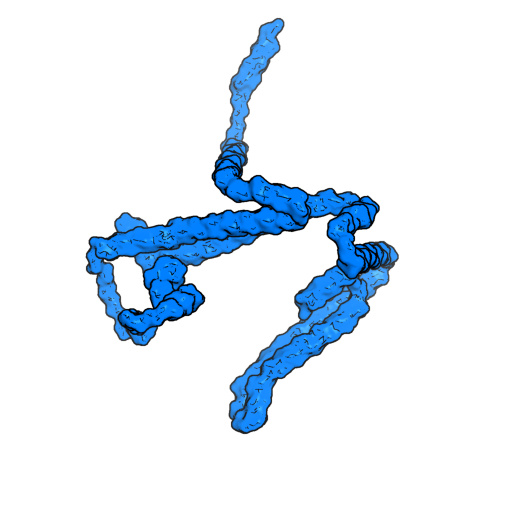256 THR A C 1
ATOM 2084 O O . THR A 1 256 ? -10.009 19.579 30.455 1.00 82.44 256 THR A O 1
ATOM 2087 N N . LEU A 1 257 ? -11.531 21.221 30.334 1.00 80.12 257 LEU A N 1
ATOM 2088 C CA . LEU A 1 257 ? -10.811 22.016 29.320 1.00 80.12 257 LEU A CA 1
ATOM 2089 C C . LEU A 1 257 ? -9.334 22.286 29.672 1.00 80.12 257 LEU A C 1
ATOM 2091 O O . LEU A 1 257 ? -8.478 22.254 28.793 1.00 80.12 257 LEU A O 1
ATOM 2095 N N . SER A 1 258 ? -9.022 22.498 30.955 1.00 81.06 258 SER A N 1
ATOM 2096 C CA . SER A 1 258 ? -7.646 22.722 31.429 1.00 81.06 258 SER A CA 1
ATOM 2097 C C . SER A 1 258 ? -6.778 21.457 31.331 1.00 81.06 258 SER A C 1
ATOM 2099 O O . SER A 1 258 ? -5.651 21.499 30.837 1.00 81.06 258 SER A O 1
ATOM 2101 N N . GLN A 1 259 ? -7.325 20.300 31.717 1.00 83.50 259 GLN A N 1
ATOM 2102 C CA . GLN A 1 259 ? -6.633 19.012 31.598 1.00 83.50 259 GLN A CA 1
ATOM 2103 C C . GLN A 1 259 ? -6.463 18.592 30.135 1.00 83.50 259 GLN A C 1
ATOM 2105 O O . GLN A 1 259 ? -5.420 18.050 29.771 1.00 83.50 259 GLN A O 1
ATOM 2110 N N . ALA A 1 260 ? -7.456 18.878 29.289 1.00 83.00 260 ALA A N 1
ATOM 2111 C CA . ALA A 1 260 ? -7.365 18.661 27.852 1.00 83.00 260 ALA A CA 1
ATOM 2112 C C . ALA A 1 260 ? -6.246 19.516 27.242 1.00 83.00 260 ALA A C 1
ATOM 2114 O O . ALA A 1 260 ? -5.398 18.982 26.532 1.00 83.00 260 ALA A O 1
ATOM 2115 N N . PHE A 1 261 ? -6.186 20.810 27.570 1.00 86.00 261 PHE A N 1
ATOM 2116 C CA . PHE A 1 261 ? -5.137 21.701 27.074 1.00 86.00 261 PHE A CA 1
ATOM 2117 C C . PHE A 1 261 ? -3.729 21.211 27.445 1.00 86.00 261 PHE A C 1
ATOM 2119 O O . PHE A 1 261 ? -2.868 21.128 26.572 1.00 86.00 261 PHE A O 1
ATOM 2126 N N . PHE A 1 262 ? -3.506 20.811 28.703 1.00 87.38 262 PHE A N 1
ATOM 2127 C CA . PHE A 1 262 ? -2.224 20.249 29.145 1.00 87.38 262 PHE A CA 1
ATOM 2128 C C . PHE A 1 262 ? -1.865 18.938 28.422 1.00 87.38 262 PHE A C 1
ATOM 2130 O O . PHE A 1 262 ? -0.723 18.718 28.030 1.00 87.38 262 PHE A O 1
ATOM 2137 N N . LEU A 1 263 ? -2.844 18.057 28.214 1.00 85.31 263 LEU A N 1
ATOM 2138 C CA . LEU A 1 263 ? -2.635 16.791 27.511 1.00 85.31 263 LEU A CA 1
ATOM 2139 C C . LEU A 1 263 ? -2.290 17.011 26.028 1.00 85.31 263 LEU A C 1
ATOM 2141 O O . LEU A 1 263 ? -1.397 16.355 25.493 1.00 85.31 263 LEU A O 1
ATOM 2145 N N . TYR A 1 264 ? -2.974 17.942 25.359 1.00 87.00 264 TYR A N 1
ATOM 2146 C CA . TYR A 1 264 ? -2.685 18.289 23.968 1.00 87.00 264 TYR A CA 1
ATOM 2147 C C . TYR A 1 264 ? -1.344 19.011 23.814 1.00 87.00 264 TYR A C 1
ATOM 2149 O O . TYR A 1 264 ? -0.624 18.726 22.858 1.00 87.00 264 TYR A O 1
ATOM 2157 N N . SER A 1 265 ? -0.965 19.885 24.751 1.00 87.31 265 SER A N 1
ATOM 2158 C CA . SER A 1 265 ? 0.344 20.545 24.714 1.00 87.31 265 SER A CA 1
ATOM 2159 C C . SER A 1 265 ? 1.491 19.557 24.946 1.00 87.31 265 SER A C 1
ATOM 2161 O O . SER A 1 265 ? 2.475 19.591 24.208 1.00 87.31 265 SER A O 1
ATOM 2163 N N . LEU A 1 266 ? 1.334 18.611 25.883 1.00 88.62 266 LEU A N 1
ATOM 2164 C CA . LEU A 1 266 ? 2.275 17.506 26.084 1.00 88.62 266 LEU A CA 1
ATOM 2165 C C . LEU A 1 266 ? 2.443 16.682 24.801 1.00 88.62 266 LEU A C 1
ATOM 2167 O O . LEU A 1 266 ? 3.566 16.416 24.382 1.00 88.62 266 LEU A O 1
ATOM 2171 N N . ARG A 1 267 ? 1.338 16.315 24.142 1.00 88.44 267 ARG A N 1
ATOM 2172 C CA . ARG A 1 267 ? 1.373 15.581 22.866 1.00 88.44 267 ARG A CA 1
ATOM 2173 C C . ARG A 1 267 ? 2.073 16.372 21.770 1.00 88.44 267 ARG A C 1
ATOM 2175 O O . ARG A 1 267 ? 2.886 15.806 21.048 1.00 88.44 267 ARG A O 1
ATOM 2182 N N . PHE A 1 268 ? 1.789 17.665 21.644 1.00 89.50 268 PHE A N 1
ATOM 2183 C CA . PHE A 1 268 ? 2.464 18.519 20.668 1.00 89.50 268 PHE A CA 1
ATOM 2184 C C . PHE A 1 268 ? 3.981 18.538 20.897 1.00 89.50 268 PHE A C 1
ATOM 2186 O O . PHE A 1 268 ? 4.750 18.329 19.962 1.00 89.50 268 PHE A O 1
ATOM 2193 N N . PHE A 1 269 ? 4.406 18.696 22.151 1.00 91.50 269 PHE A N 1
ATOM 2194 C CA . PHE A 1 269 ? 5.817 18.671 22.525 1.00 91.50 269 PHE A CA 1
ATOM 2195 C C . PHE A 1 269 ? 6.483 17.314 22.240 1.00 91.50 269 PHE A C 1
ATOM 2197 O O . PHE A 1 269 ? 7.569 17.269 21.667 1.00 91.50 269 PHE A O 1
ATOM 2204 N N . LEU A 1 270 ? 5.820 16.202 22.566 1.00 89.88 270 LEU A N 1
ATOM 2205 C CA . LEU A 1 270 ? 6.333 14.856 22.285 1.00 89.88 270 LEU A CA 1
ATOM 2206 C C . LEU A 1 270 ? 6.456 14.587 20.777 1.00 89.88 270 LEU A C 1
ATOM 2208 O O . LEU A 1 270 ? 7.461 14.036 20.335 1.00 89.88 270 LEU A O 1
ATOM 2212 N N . ASN A 1 271 ? 5.500 15.046 19.967 1.00 88.88 271 ASN A N 1
ATOM 2213 C CA . ASN A 1 271 ? 5.594 14.939 18.507 1.00 88.88 271 ASN A CA 1
ATOM 2214 C C . ASN A 1 271 ? 6.713 15.813 17.924 1.00 88.88 271 ASN A C 1
ATOM 2216 O O . ASN A 1 271 ? 7.370 15.399 16.971 1.00 88.88 271 ASN A O 1
ATOM 2220 N N . LEU A 1 272 ? 6.982 16.981 18.517 1.00 91.25 272 LEU A N 1
ATOM 2221 C CA . LEU A 1 272 ? 8.131 17.807 18.147 1.00 91.25 272 LEU A CA 1
ATOM 2222 C C . LEU A 1 272 ? 9.459 17.085 18.431 1.00 91.25 272 LEU A C 1
ATOM 2224 O O . LEU A 1 272 ? 10.367 17.138 17.605 1.00 91.25 272 LEU A O 1
ATOM 2228 N N . ILE A 1 273 ? 9.557 16.371 19.560 1.00 90.94 273 ILE A N 1
ATOM 2229 C CA . ILE A 1 273 ? 10.725 15.535 19.881 1.00 90.94 273 ILE A CA 1
ATOM 2230 C C . ILE A 1 273 ? 10.893 14.421 18.845 1.00 90.94 273 ILE A C 1
ATOM 2232 O O . ILE A 1 273 ? 11.997 14.230 18.342 1.00 90.94 273 ILE A O 1
ATOM 2236 N N . VAL A 1 274 ? 9.817 13.715 18.483 1.00 90.12 274 VAL A N 1
ATOM 2237 C CA . VAL A 1 274 ? 9.875 12.664 17.451 1.00 90.12 274 VAL A CA 1
ATOM 2238 C C . VAL A 1 274 ? 10.355 13.233 16.113 1.00 90.12 274 VAL A C 1
ATOM 2240 O O . VAL A 1 274 ? 11.250 12.666 15.491 1.00 90.12 274 VAL A O 1
ATOM 2243 N N . LEU A 1 275 ? 9.834 14.390 15.694 1.00 90.81 275 LEU A N 1
ATOM 2244 C CA . LEU A 1 275 ? 10.288 15.059 14.474 1.00 90.81 275 LEU A CA 1
ATOM 2245 C C . LEU A 1 275 ? 11.783 15.409 14.540 1.00 90.81 275 LEU A C 1
ATOM 2247 O O . LEU A 1 275 ? 12.514 15.174 13.579 1.00 90.81 275 LEU A O 1
ATOM 2251 N N . ALA A 1 276 ? 12.250 15.929 15.677 1.00 92.81 276 ALA A N 1
ATOM 2252 C CA . ALA A 1 276 ? 13.660 16.242 15.886 1.00 92.81 276 ALA A CA 1
ATOM 2253 C C . ALA A 1 276 ? 14.550 14.989 15.828 1.00 92.81 276 ALA A C 1
ATOM 2255 O O . ALA A 1 276 ? 15.633 15.046 15.251 1.00 92.81 276 ALA A O 1
ATOM 2256 N N . MET A 1 277 ? 14.085 13.852 16.355 1.00 91.25 277 MET A N 1
ATOM 2257 C CA . MET A 1 277 ? 14.790 12.568 16.266 1.00 91.25 277 MET A CA 1
ATOM 2258 C C . MET A 1 277 ? 14.917 12.084 14.818 1.00 91.25 277 MET A C 1
ATOM 2260 O O . MET A 1 277 ? 16.001 11.675 14.405 1.00 91.25 277 MET A O 1
ATOM 2264 N N . ILE A 1 278 ? 13.843 12.182 14.027 1.00 90.81 278 ILE A N 1
ATOM 2265 C CA . ILE A 1 278 ? 13.853 11.795 12.608 1.00 90.81 278 ILE A CA 1
ATOM 2266 C C . ILE A 1 278 ? 14.820 12.688 11.823 1.00 90.81 278 ILE A C 1
ATOM 2268 O O . ILE A 1 278 ? 15.712 12.181 11.141 1.00 90.81 278 ILE A O 1
ATOM 2272 N N . VAL A 1 279 ? 14.712 14.012 11.969 1.00 93.88 279 VAL A N 1
ATOM 2273 C CA . VAL A 1 279 ? 15.623 14.964 11.309 1.00 93.88 279 VAL A CA 1
ATOM 2274 C C . VAL A 1 279 ? 17.071 14.744 11.759 1.00 93.88 279 VAL A C 1
ATOM 2276 O O . VAL A 1 279 ? 17.977 14.755 10.928 1.00 93.88 279 VAL A O 1
ATOM 2279 N N . GLY A 1 280 ? 17.293 14.482 13.048 1.00 93.38 280 GLY A N 1
ATOM 2280 C CA . GLY A 1 280 ? 18.606 14.166 13.605 1.00 93.38 280 GLY A CA 1
ATOM 2281 C C . GLY A 1 280 ? 19.204 12.887 13.020 1.00 93.38 280 GLY A C 1
ATOM 2282 O O . GLY A 1 280 ? 20.382 12.877 12.671 1.00 93.38 280 GLY A O 1
ATOM 2283 N N . SER A 1 281 ? 18.398 11.838 12.835 1.00 91.44 281 SER A N 1
ATOM 2284 C CA . SER A 1 281 ? 18.845 10.590 12.202 1.00 91.44 281 SER A CA 1
ATOM 2285 C C . SER A 1 281 ? 19.228 10.801 10.735 1.00 91.44 281 SER A C 1
ATOM 2287 O O . SER A 1 281 ? 20.298 10.372 10.308 1.00 91.44 281 SER A O 1
ATOM 2289 N N . PHE A 1 282 ? 18.423 11.558 9.985 1.00 92.06 282 PHE A N 1
ATOM 2290 C CA . PHE A 1 282 ? 18.726 11.906 8.599 1.00 92.06 282 PHE A CA 1
ATOM 2291 C C . PHE A 1 282 ? 20.018 12.728 8.495 1.00 92.06 282 PHE A C 1
ATOM 2293 O O . PHE A 1 282 ? 20.887 12.431 7.673 1.00 92.06 282 PHE A O 1
ATOM 2300 N N . PHE A 1 283 ? 20.186 13.718 9.377 1.00 94.75 283 PHE A N 1
ATOM 2301 C CA . PHE A 1 283 ? 21.404 14.518 9.447 1.00 94.75 283 PHE A CA 1
ATOM 2302 C C . PHE A 1 283 ? 22.630 13.656 9.781 1.00 94.75 283 PHE A C 1
ATOM 2304 O O . PHE A 1 283 ? 23.639 13.749 9.082 1.00 94.75 283 PHE A O 1
ATOM 2311 N N . ALA A 1 284 ? 22.532 12.765 10.773 1.00 92.00 284 ALA A N 1
ATOM 2312 C CA . ALA A 1 284 ? 23.612 11.856 11.160 1.00 92.00 284 ALA A CA 1
ATOM 2313 C C . ALA A 1 284 ? 24.035 10.932 10.008 1.00 92.00 284 ALA A C 1
ATOM 2315 O O . ALA A 1 284 ? 25.230 10.767 9.767 1.00 92.00 284 ALA A O 1
ATOM 2316 N N . ILE A 1 285 ? 23.076 10.386 9.253 1.00 93.44 285 ILE A N 1
ATOM 2317 C CA . ILE A 1 285 ? 23.353 9.557 8.071 1.00 93.44 285 ILE A CA 1
ATOM 2318 C C . ILE A 1 285 ? 24.049 10.387 6.987 1.00 93.44 285 ILE A C 1
ATOM 2320 O O . ILE A 1 285 ? 25.052 9.947 6.423 1.00 93.44 285 ILE A O 1
ATOM 2324 N N . SER A 1 286 ? 23.560 11.600 6.714 1.00 91.94 286 SER A N 1
ATOM 2325 C CA . SER A 1 286 ? 24.157 12.476 5.698 1.00 91.94 286 SER A CA 1
ATOM 2326 C C . SER A 1 286 ? 25.593 12.880 6.052 1.00 91.94 286 SER A C 1
ATOM 2328 O O . SER A 1 286 ? 26.478 12.825 5.199 1.00 91.94 286 SER A O 1
ATOM 2330 N N . PHE A 1 287 ? 25.845 13.192 7.326 1.00 92.19 287 PHE A N 1
ATOM 2331 C CA . PHE A 1 287 ? 27.166 13.534 7.837 1.00 92.19 287 PHE A CA 1
ATOM 2332 C C . PHE A 1 287 ? 28.112 12.331 7.786 1.00 92.19 287 PHE A C 1
ATOM 2334 O O . PHE A 1 287 ? 29.224 12.454 7.281 1.00 92.19 287 PHE A O 1
ATOM 2341 N N . ALA A 1 288 ? 27.659 11.151 8.226 1.00 90.62 288 ALA A N 1
ATOM 2342 C CA . ALA A 1 288 ? 28.446 9.920 8.162 1.00 90.62 288 ALA A CA 1
ATOM 2343 C C . ALA A 1 288 ? 28.816 9.547 6.719 1.00 90.62 288 ALA A C 1
ATOM 2345 O O . ALA A 1 288 ? 29.938 9.118 6.461 1.00 90.62 288 ALA A O 1
ATOM 2346 N N . THR A 1 289 ? 27.898 9.764 5.774 1.00 89.38 289 THR A N 1
ATOM 2347 C CA . THR A 1 289 ? 28.124 9.505 4.345 1.00 89.38 289 THR A CA 1
ATOM 2348 C C . THR A 1 289 ? 29.143 10.476 3.750 1.00 89.38 289 THR A C 1
ATOM 2350 O O . THR A 1 289 ? 30.072 10.040 3.075 1.00 89.38 289 THR A O 1
ATOM 2353 N N . GLN A 1 290 ? 29.022 11.779 4.029 1.00 90.38 290 GLN A N 1
ATOM 2354 C CA . GLN A 1 290 ? 30.007 12.764 3.568 1.00 90.38 290 GLN A CA 1
ATOM 2355 C C . GLN A 1 290 ? 31.389 12.517 4.180 1.00 90.38 290 GLN A C 1
ATOM 2357 O O . GLN A 1 290 ? 32.395 12.588 3.478 1.00 90.38 290 GLN A O 1
ATOM 2362 N N . TYR A 1 291 ? 31.440 12.183 5.471 1.00 87.62 291 TYR A N 1
ATOM 2363 C CA . TYR A 1 291 ? 32.691 11.893 6.161 1.00 87.62 291 TYR A CA 1
ATOM 2364 C C . TYR A 1 291 ? 33.388 10.659 5.571 1.00 87.62 291 TYR A C 1
ATOM 2366 O O . TYR A 1 291 ? 34.572 10.735 5.248 1.00 87.62 291 TYR A O 1
ATOM 2374 N N . SER A 1 292 ? 32.631 9.580 5.334 1.00 86.81 292 SER A N 1
ATOM 2375 C CA . SER A 1 292 ? 33.098 8.350 4.677 1.00 86.81 292 SER A CA 1
ATOM 2376 C C . SER A 1 292 ? 33.689 8.611 3.283 1.00 86.81 292 SER A C 1
ATOM 2378 O O . SER A 1 292 ? 34.772 8.127 2.976 1.00 86.81 292 SER A O 1
ATOM 2380 N N . GLN A 1 293 ? 33.040 9.450 2.464 1.00 83.38 293 GLN A N 1
ATOM 2381 C CA . GLN A 1 293 ? 33.532 9.788 1.118 1.00 83.38 293 GLN A CA 1
ATOM 2382 C C . GLN A 1 293 ? 34.761 10.711 1.124 1.00 83.38 293 GLN A C 1
ATOM 2384 O O . GLN A 1 293 ? 35.540 10.704 0.176 1.00 83.38 293 GLN A O 1
ATOM 2389 N N . SER A 1 294 ? 34.926 11.535 2.163 1.00 81.00 294 SER A N 1
ATOM 2390 C CA . SER A 1 294 ? 36.000 12.537 2.234 1.00 81.00 294 SER A CA 1
ATOM 2391 C C . SER A 1 294 ? 37.354 11.991 2.703 1.00 81.00 294 SER A C 1
ATOM 2393 O O . SER A 1 294 ? 38.381 12.624 2.461 1.00 81.00 294 SER A O 1
ATOM 2395 N N . GLN A 1 295 ? 37.373 10.842 3.384 1.00 71.94 295 GLN A N 1
ATOM 2396 C CA . GLN A 1 295 ? 38.569 10.266 4.000 1.00 71.94 295 GLN A CA 1
ATOM 2397 C C . GLN A 1 295 ? 38.878 8.908 3.376 1.00 71.94 295 GLN A C 1
ATOM 2399 O O . GLN A 1 295 ? 38.287 7.895 3.740 1.00 71.94 295 GLN A O 1
ATOM 2404 N N . GLN A 1 296 ? 39.839 8.881 2.453 1.00 61.53 296 GLN A N 1
ATOM 2405 C CA . GLN A 1 296 ? 40.326 7.644 1.851 1.00 61.53 296 GLN A CA 1
ATOM 2406 C C . GLN A 1 296 ? 41.620 7.222 2.554 1.00 61.53 296 GLN A C 1
ATOM 2408 O O . GLN A 1 296 ? 42.699 7.746 2.282 1.00 61.53 296 GLN A O 1
ATOM 2413 N N . GLN A 1 297 ? 41.488 6.314 3.523 1.00 66.62 297 GLN A N 1
ATOM 2414 C CA . GLN A 1 297 ? 42.594 5.749 4.298 1.00 66.62 297 GLN A CA 1
ATOM 2415 C C . GLN A 1 297 ? 42.689 4.239 4.079 1.00 66.62 297 GLN A C 1
ATOM 2417 O O . GLN A 1 297 ? 41.683 3.542 4.013 1.00 66.62 297 GLN A O 1
ATOM 2422 N N . GLU A 1 298 ? 43.916 3.735 3.988 1.00 65.19 298 GLU A N 1
ATOM 2423 C CA . GLU A 1 298 ? 44.220 2.312 3.823 1.00 65.19 298 GLU A CA 1
ATOM 2424 C C . GLU A 1 298 ? 44.174 1.576 5.180 1.00 65.19 298 GLU A C 1
ATOM 2426 O O . GLU A 1 298 ? 44.550 2.122 6.221 1.00 65.19 298 GLU A O 1
ATOM 2431 N N . GLY A 1 299 ? 43.748 0.308 5.174 1.00 73.56 299 GLY A N 1
ATOM 2432 C CA . GLY A 1 299 ? 43.741 -0.577 6.348 1.00 73.56 299 GLY A CA 1
ATOM 2433 C C . GLY A 1 299 ? 42.383 -0.728 7.053 1.00 73.56 299 GLY A C 1
ATOM 2434 O O . GLY A 1 299 ? 41.333 -0.364 6.531 1.00 73.56 299 GLY A O 1
ATOM 2435 N N . ILE A 1 300 ? 42.395 -1.289 8.271 1.00 71.88 300 ILE A N 1
ATOM 2436 C CA . ILE A 1 300 ? 41.181 -1.624 9.056 1.00 71.88 300 ILE A CA 1
ATOM 2437 C C . ILE A 1 300 ? 40.333 -0.376 9.367 1.00 71.88 300 ILE A C 1
ATOM 2439 O O . ILE A 1 300 ? 39.108 -0.453 9.444 1.00 71.88 300 ILE A O 1
ATOM 2443 N N . VAL A 1 301 ? 40.978 0.784 9.508 1.00 73.12 301 VAL A N 1
ATOM 2444 C CA . VAL A 1 301 ? 40.307 2.068 9.755 1.00 73.12 301 VAL A CA 1
ATOM 2445 C C . VAL A 1 301 ? 39.535 2.537 8.515 1.00 73.12 301 VAL A C 1
ATOM 2447 O O . VAL A 1 301 ? 38.432 3.055 8.659 1.00 73.12 301 VAL A O 1
ATOM 2450 N N . GLY A 1 302 ? 40.052 2.275 7.310 1.00 75.94 302 GLY A N 1
ATOM 2451 C CA . GLY A 1 302 ? 39.361 2.551 6.046 1.00 75.94 302 GLY A CA 1
ATOM 2452 C C . GLY A 1 302 ? 38.091 1.721 5.877 1.00 75.94 302 GLY A C 1
ATOM 2453 O O . GLY A 1 302 ? 37.033 2.269 5.584 1.00 75.94 302 GLY A O 1
ATOM 2454 N N . LEU A 1 303 ? 38.159 0.420 6.186 1.00 76.75 303 LEU A N 1
ATOM 2455 C CA . LEU A 1 303 ? 36.979 -0.456 6.183 1.00 76.75 303 LEU A CA 1
ATOM 2456 C C . LEU A 1 303 ? 35.901 0.049 7.155 1.00 76.75 303 LEU A C 1
ATOM 2458 O O . LEU A 1 303 ? 34.719 0.073 6.821 1.00 76.75 303 LEU A O 1
ATOM 2462 N N . LEU A 1 304 ? 36.289 0.489 8.355 1.00 77.94 304 LEU A N 1
ATOM 2463 C CA . LEU A 1 304 ? 35.335 1.000 9.343 1.00 77.94 304 LEU A CA 1
ATOM 2464 C C . LEU A 1 304 ? 34.678 2.317 8.896 1.00 77.94 304 LEU A C 1
ATOM 2466 O O . LEU A 1 304 ? 33.500 2.533 9.179 1.00 77.94 304 LEU A O 1
ATOM 2470 N N . LEU A 1 305 ? 35.412 3.168 8.172 1.00 80.94 305 LEU A N 1
ATOM 2471 C CA . LEU A 1 305 ? 34.891 4.397 7.568 1.00 80.94 305 LEU A CA 1
ATOM 2472 C C . LEU A 1 305 ? 33.956 4.116 6.386 1.00 80.94 305 LEU A C 1
ATOM 2474 O O . LEU A 1 305 ? 32.948 4.804 6.240 1.00 80.94 305 LEU A O 1
ATOM 2478 N N . GLU A 1 306 ? 34.232 3.092 5.580 1.00 82.44 306 GLU A N 1
ATOM 2479 C CA . GLU A 1 306 ? 33.387 2.698 4.445 1.00 82.44 306 GLU A CA 1
ATOM 2480 C C . GLU A 1 306 ? 32.044 2.104 4.902 1.00 82.44 306 GLU A C 1
ATOM 2482 O O . GLU A 1 306 ? 30.989 2.435 4.361 1.00 82.44 306 GLU A O 1
ATOM 2487 N N . TYR A 1 307 ? 32.046 1.309 5.978 1.00 88.75 307 TYR A N 1
ATOM 2488 C CA . TYR A 1 307 ? 30.817 0.778 6.582 1.00 88.75 307 TYR A CA 1
ATOM 2489 C C . TYR A 1 307 ? 30.127 1.745 7.558 1.00 88.75 307 TYR A C 1
ATOM 2491 O O . TYR A 1 307 ? 29.021 1.449 8.022 1.00 88.75 307 TYR A O 1
ATOM 2499 N N . LEU A 1 308 ? 30.719 2.908 7.854 1.00 87.88 308 LEU A N 1
ATOM 2500 C CA . LEU A 1 308 ? 30.181 3.888 8.802 1.00 87.88 308 LEU A CA 1
ATOM 2501 C C . LEU A 1 308 ? 28.727 4.299 8.491 1.00 87.88 308 LEU A C 1
ATOM 2503 O O . LEU A 1 308 ? 27.913 4.264 9.417 1.00 87.88 308 LEU A O 1
ATOM 2507 N N . PRO A 1 309 ? 28.334 4.620 7.237 1.00 91.56 309 PRO A N 1
ATOM 2508 C CA . PRO A 1 309 ? 26.947 4.977 6.935 1.00 91.56 309 PRO A CA 1
ATOM 2509 C C . PRO A 1 309 ? 25.982 3.827 7.240 1.00 91.56 309 PRO A C 1
ATOM 2511 O O . PRO A 1 309 ? 24.942 4.035 7.859 1.00 91.56 309 PRO A O 1
ATOM 2514 N N . SER A 1 310 ? 26.360 2.595 6.896 1.00 90.62 310 SER A N 1
ATOM 2515 C CA . SER A 1 310 ? 25.558 1.389 7.144 1.00 90.62 310 SER A CA 1
ATOM 2516 C C . SER A 1 310 ? 25.392 1.092 8.639 1.00 90.62 310 SER A C 1
ATOM 2518 O O . SER A 1 310 ? 24.305 0.704 9.082 1.00 90.62 310 SER A O 1
ATOM 2520 N N . ILE A 1 311 ? 26.442 1.319 9.436 1.00 91.56 311 ILE A N 1
ATOM 2521 C CA . ILE A 1 311 ? 26.402 1.199 10.901 1.00 91.56 311 ILE A CA 1
ATOM 2522 C C . ILE A 1 311 ? 25.465 2.258 11.492 1.00 91.56 311 ILE A C 1
ATOM 2524 O O . ILE A 1 311 ? 24.608 1.927 12.311 1.00 91.56 311 ILE A O 1
ATOM 2528 N N . VAL A 1 312 ? 25.579 3.515 11.050 1.00 93.75 312 VAL A N 1
ATOM 2529 C CA . VAL A 1 312 ? 24.736 4.625 11.527 1.00 93.75 312 VAL A CA 1
ATOM 2530 C C . VAL A 1 312 ? 23.267 4.412 11.158 1.00 93.75 312 VAL A C 1
ATOM 2532 O O . VAL A 1 312 ? 22.393 4.650 11.993 1.00 93.75 312 VAL A O 1
ATOM 2535 N N . ILE A 1 313 ? 22.981 3.905 9.955 1.00 92.81 313 ILE A N 1
ATOM 2536 C CA . ILE A 1 313 ? 21.620 3.542 9.530 1.00 92.81 313 ILE A CA 1
ATOM 2537 C C . ILE A 1 313 ? 21.060 2.440 10.436 1.00 92.81 313 ILE A C 1
ATOM 2539 O O . ILE A 1 313 ? 19.963 2.578 10.976 1.00 92.81 313 ILE A O 1
ATOM 2543 N N . SER A 1 314 ? 21.824 1.367 10.652 1.00 93.38 314 SER A N 1
ATOM 2544 C CA . SER A 1 314 ? 21.384 0.238 11.480 1.00 93.38 314 SER A CA 1
ATOM 2545 C C . SER A 1 314 ? 21.151 0.651 12.937 1.00 93.38 314 SER A C 1
ATOM 2547 O O . SER A 1 314 ? 20.141 0.279 13.531 1.00 93.38 314 SER A O 1
ATOM 2549 N N . ALA A 1 315 ? 22.042 1.472 13.500 1.00 92.31 315 ALA A N 1
ATOM 2550 C CA . ALA A 1 315 ? 21.888 2.016 14.846 1.00 92.31 315 ALA A CA 1
ATOM 2551 C C . ALA A 1 315 ? 20.655 2.929 14.954 1.00 92.31 315 ALA A C 1
ATOM 2553 O O . ALA A 1 315 ? 19.887 2.813 15.907 1.00 92.31 315 ALA A O 1
ATOM 2554 N N . SER A 1 316 ? 20.420 3.790 13.958 1.00 90.88 316 SER A N 1
ATOM 2555 C CA . SER A 1 316 ? 19.253 4.683 13.926 1.00 90.88 316 SER A CA 1
ATOM 2556 C C . SER A 1 316 ? 17.941 3.899 13.869 1.00 90.88 316 SER A C 1
ATOM 2558 O O . SER A 1 316 ? 17.026 4.190 14.637 1.00 90.88 316 SER A O 1
ATOM 2560 N N . ASN A 1 317 ? 17.878 2.846 13.048 1.00 90.75 317 ASN A N 1
ATOM 2561 C CA . ASN A 1 317 ? 16.710 1.966 12.937 1.00 90.75 317 ASN A CA 1
ATOM 2562 C C . ASN A 1 317 ? 16.398 1.191 14.224 1.00 90.75 317 ASN A C 1
ATOM 2564 O O . ASN A 1 317 ? 15.277 0.725 14.391 1.00 90.75 317 ASN A O 1
ATOM 2568 N N . PHE A 1 318 ? 17.358 1.040 15.136 1.00 90.25 318 PHE A N 1
ATOM 2569 C CA . PHE A 1 318 ? 17.114 0.437 16.445 1.00 90.25 318 PHE A CA 1
ATOM 2570 C C . PHE A 1 318 ? 16.733 1.488 17.497 1.00 90.25 318 PHE A C 1
ATOM 2572 O O . PHE A 1 318 ? 15.762 1.325 18.234 1.00 90.25 318 PHE A O 1
ATOM 2579 N N . VAL A 1 319 ? 17.485 2.590 17.554 1.00 89.44 319 VAL A N 1
ATOM 2580 C CA . VAL A 1 319 ? 17.337 3.621 18.591 1.00 89.44 319 VAL A CA 1
ATOM 2581 C C . VAL A 1 319 ? 16.057 4.439 18.406 1.00 89.44 319 VAL A C 1
ATOM 2583 O O . VAL A 1 319 ? 15.374 4.718 19.391 1.00 89.44 319 VAL A O 1
ATOM 2586 N N . VAL A 1 320 ? 15.704 4.812 17.170 1.00 88.12 320 VAL A N 1
ATOM 2587 C CA . VAL A 1 320 ? 14.536 5.669 16.904 1.00 88.12 320 VAL A CA 1
ATOM 2588 C C . VAL A 1 320 ? 13.222 4.968 17.281 1.00 88.12 320 VAL A C 1
ATOM 2590 O O . VAL A 1 320 ? 12.475 5.558 18.068 1.00 88.12 320 VAL A O 1
ATOM 2593 N N . PRO A 1 321 ? 12.939 3.719 16.851 1.00 88.31 321 PRO A N 1
ATOM 2594 C CA . PRO A 1 321 ? 11.720 3.021 17.263 1.00 88.31 321 PRO A CA 1
ATOM 2595 C C . PRO A 1 321 ? 11.665 2.748 18.768 1.00 88.31 321 PRO A C 1
ATOM 2597 O O . PRO A 1 321 ? 10.611 2.912 19.378 1.00 88.31 321 PRO A O 1
ATOM 2600 N N . PHE A 1 322 ? 12.800 2.409 19.393 1.00 88.06 322 PHE A N 1
ATOM 2601 C CA . PHE A 1 322 ? 12.868 2.202 20.842 1.00 88.06 322 PHE A CA 1
ATOM 2602 C C . PHE A 1 322 ? 12.473 3.463 21.626 1.00 88.06 322 PHE A C 1
ATOM 2604 O O . PHE A 1 322 ? 11.669 3.400 22.556 1.00 88.06 322 PHE A O 1
ATOM 2611 N N . LEU A 1 323 ? 12.998 4.629 21.235 1.00 88.25 323 LEU A N 1
ATOM 2612 C CA . LEU A 1 323 ? 12.636 5.903 21.860 1.00 88.25 323 LEU A C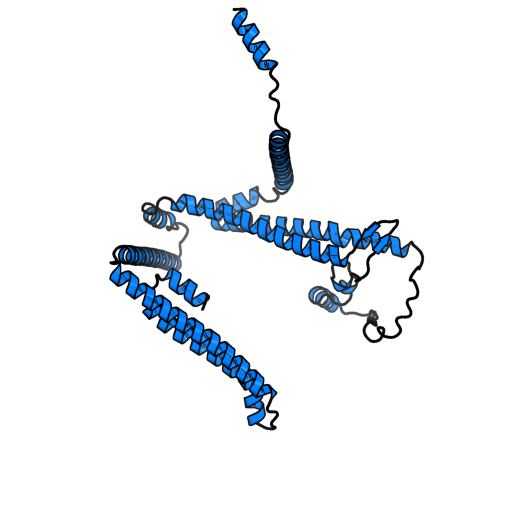A 1
ATOM 2613 C C . LEU A 1 323 ? 11.185 6.299 21.555 1.00 88.25 323 LEU A C 1
ATOM 2615 O O . LEU A 1 323 ? 10.494 6.805 22.440 1.00 88.25 323 LEU A O 1
ATOM 2619 N N . CYS A 1 324 ? 10.698 6.031 20.340 1.00 86.19 324 CYS A N 1
ATOM 2620 C CA . CYS A 1 324 ? 9.304 6.279 19.972 1.00 86.19 324 CYS A CA 1
ATOM 2621 C C . CYS A 1 324 ? 8.320 5.432 20.790 1.00 86.19 324 CYS A C 1
ATOM 2623 O O . CYS A 1 324 ? 7.251 5.933 21.130 1.00 86.19 324 CYS A O 1
ATOM 2625 N N . ASP A 1 325 ? 8.682 4.203 21.164 1.00 85.75 325 ASP A N 1
ATOM 2626 C CA . ASP A 1 325 ? 7.861 3.347 22.029 1.00 85.75 325 ASP A CA 1
ATOM 2627 C C . ASP A 1 325 ? 7.767 3.900 23.464 1.00 85.75 325 ASP A C 1
ATOM 2629 O O . ASP A 1 325 ? 6.687 3.987 24.054 1.00 85.75 325 ASP A O 1
ATOM 2633 N N . GLN A 1 326 ? 8.880 4.411 24.007 1.00 85.38 326 GLN A N 1
ATOM 2634 C CA . GLN A 1 326 ? 8.861 5.119 25.294 1.00 85.38 326 GLN A CA 1
ATOM 2635 C C . GLN A 1 326 ? 7.980 6.376 25.238 1.00 85.38 326 GLN A C 1
ATOM 2637 O O . GLN A 1 326 ? 7.205 6.637 26.161 1.00 85.38 326 GLN A O 1
ATOM 2642 N N . ILE A 1 327 ? 8.045 7.130 24.136 1.00 86.38 327 ILE A N 1
ATOM 2643 C CA . ILE A 1 327 ? 7.192 8.304 23.908 1.00 86.38 327 ILE A CA 1
ATOM 2644 C C . ILE A 1 327 ? 5.716 7.896 23.785 1.00 86.38 327 ILE A C 1
ATOM 2646 O O . ILE A 1 327 ? 4.854 8.546 24.379 1.00 86.38 327 ILE A O 1
ATOM 2650 N N . ALA A 1 328 ? 5.408 6.800 23.091 1.00 83.00 328 ALA A N 1
ATOM 2651 C CA . ALA A 1 328 ? 4.043 6.307 22.919 1.00 83.00 328 ALA A CA 1
ATOM 2652 C C . ALA A 1 328 ? 3.368 5.967 24.262 1.00 83.00 328 ALA A C 1
ATOM 2654 O O . ALA A 1 328 ? 2.194 6.294 24.471 1.00 83.00 328 ALA A O 1
ATOM 2655 N N . ASN A 1 329 ? 4.125 5.403 25.209 1.00 81.50 329 ASN A N 1
ATOM 2656 C CA . ASN A 1 329 ? 3.652 5.147 26.573 1.00 81.50 329 ASN A CA 1
ATOM 2657 C C . ASN A 1 329 ? 3.300 6.442 27.335 1.00 81.50 329 ASN A C 1
ATOM 2659 O O . ASN A 1 329 ? 2.376 6.453 28.156 1.00 81.50 329 ASN A O 1
ATOM 2663 N N . LEU A 1 330 ? 3.988 7.552 27.044 1.00 82.56 330 LEU A N 1
ATOM 2664 C CA . LEU A 1 330 ? 3.727 8.867 27.644 1.00 82.56 330 LEU A CA 1
ATOM 2665 C C . LEU A 1 330 ? 2.522 9.584 27.012 1.00 82.56 330 LEU A C 1
ATOM 2667 O O . LEU A 1 330 ? 1.784 10.277 27.715 1.00 82.56 330 LEU A O 1
ATOM 2671 N N . GLU A 1 331 ? 2.284 9.403 25.709 1.00 80.94 331 GLU A N 1
ATOM 2672 C CA . GLU A 1 331 ? 1.206 10.079 24.965 1.00 80.94 331 GLU A CA 1
ATOM 2673 C C . GLU A 1 331 ? -0.207 9.544 25.281 1.00 80.94 331 GLU A C 1
ATOM 2675 O O . GLU A 1 331 ? -1.207 10.233 25.017 1.00 80.94 331 GLU A O 1
ATOM 2680 N N . LYS A 1 332 ? -0.291 8.339 25.875 1.00 77.62 332 LYS A N 1
ATOM 2681 C CA . LYS A 1 332 ? -1.535 7.659 26.292 1.00 77.62 332 LYS A CA 1
ATOM 2682 C C . LYS A 1 332 ? -2.610 7.689 25.197 1.00 77.62 332 LYS A C 1
ATOM 2684 O O . LYS A 1 332 ? -3.759 8.069 25.444 1.00 77.62 332 LYS A O 1
ATOM 2689 N N . TYR A 1 333 ? -2.227 7.363 23.965 1.00 75.75 333 TYR A N 1
ATOM 2690 C CA . TYR A 1 333 ? -3.173 7.209 22.861 1.00 75.75 333 TYR A CA 1
ATOM 2691 C C . TYR A 1 333 ? -4.008 5.933 23.022 1.00 75.75 333 TYR A C 1
ATOM 2693 O O . TYR A 1 333 ? -3.650 5.017 23.761 1.00 75.75 333 TYR A O 1
ATOM 2701 N N . SER A 1 334 ? -5.153 5.879 22.334 1.00 75.56 334 SER A N 1
ATOM 2702 C CA . SER A 1 334 ? -5.903 4.628 22.196 1.00 75.56 334 SER A CA 1
ATOM 2703 C C . SER A 1 334 ? -5.043 3.592 21.458 1.00 75.56 334 SER A C 1
ATOM 2705 O O . SER A 1 334 ? -4.362 3.992 20.509 1.00 75.56 334 SER A O 1
ATOM 2707 N N . PRO A 1 335 ? -5.136 2.292 21.786 1.00 74.00 335 PRO A N 1
ATOM 2708 C CA . PRO A 1 335 ? -4.295 1.239 21.201 1.00 74.00 335 PRO A CA 1
ATOM 2709 C C . PRO A 1 335 ? -4.232 1.275 19.666 1.00 74.00 335 PRO A C 1
ATOM 2711 O O . PRO A 1 335 ? -3.153 1.216 19.084 1.00 74.00 335 PRO A O 1
ATOM 2714 N N . SER A 1 336 ? -5.376 1.487 19.012 1.00 74.00 336 SER A N 1
ATOM 2715 C CA . SER A 1 336 ? -5.508 1.594 17.554 1.00 74.00 336 SER A CA 1
ATOM 2716 C C . SER A 1 336 ? -4.696 2.753 16.957 1.00 74.00 336 SER A C 1
ATOM 2718 O O . SER A 1 336 ? -4.046 2.605 15.925 1.00 74.00 336 SER A O 1
ATOM 2720 N N . VAL A 1 337 ? -4.684 3.905 17.633 1.00 77.75 337 VAL A N 1
ATOM 2721 C CA . VAL A 1 337 ? -3.907 5.080 17.209 1.00 77.75 337 VAL A CA 1
ATOM 2722 C C . VAL A 1 337 ? -2.428 4.865 17.493 1.00 77.75 337 VAL A C 1
ATOM 2724 O O . VAL A 1 337 ? -1.617 5.191 16.639 1.00 77.75 337 VAL A O 1
ATOM 2727 N N . THR A 1 338 ? -2.073 4.269 18.633 1.00 79.00 338 THR A N 1
ATOM 2728 C CA . THR A 1 338 ? -0.679 3.952 18.969 1.00 79.00 338 THR A CA 1
ATOM 2729 C C . THR A 1 338 ? -0.029 3.074 17.904 1.00 79.00 338 THR A C 1
ATOM 2731 O O . THR A 1 338 ? 1.083 3.370 17.482 1.00 79.00 338 THR A O 1
ATOM 2734 N N . VAL A 1 339 ? -0.734 2.052 17.405 1.00 80.19 339 VAL A N 1
ATOM 2735 C CA . VAL A 1 339 ? -0.227 1.186 16.326 1.00 80.19 339 VAL A CA 1
ATOM 2736 C C . VAL A 1 339 ? -0.034 1.964 15.023 1.00 80.19 339 VAL A C 1
ATOM 2738 O O . VAL A 1 339 ? 1.018 1.862 14.403 1.00 80.19 339 VAL A O 1
ATOM 2741 N N . ILE A 1 340 ? -1.017 2.773 14.612 1.00 81.06 340 ILE A N 1
ATOM 2742 C CA . ILE A 1 340 ? -0.911 3.597 13.394 1.00 81.06 340 ILE A CA 1
ATOM 2743 C C . ILE A 1 340 ? 0.268 4.570 13.497 1.00 81.06 340 ILE A C 1
ATOM 2745 O O . ILE A 1 340 ? 1.021 4.749 12.545 1.00 81.06 340 ILE A O 1
ATOM 2749 N N . LEU A 1 341 ? 0.431 5.185 14.663 1.00 77.88 341 LEU A N 1
ATOM 2750 C CA . LEU A 1 341 ? 1.470 6.162 14.944 1.00 77.88 341 LEU A CA 1
ATOM 2751 C C . LEU A 1 341 ? 2.859 5.509 14.998 1.00 77.88 341 LEU A C 1
ATOM 2753 O O . LEU A 1 341 ? 3.809 6.092 14.497 1.00 77.88 341 LEU A O 1
ATOM 2757 N N . ALA A 1 342 ? 2.968 4.296 15.544 1.00 77.19 342 ALA A N 1
ATOM 2758 C CA . ALA A 1 342 ? 4.198 3.504 15.547 1.00 77.19 342 ALA A CA 1
ATOM 2759 C C . ALA A 1 342 ? 4.588 2.993 14.151 1.00 77.19 342 ALA A C 1
ATOM 2761 O O . ALA A 1 342 ? 5.759 2.752 13.908 1.00 77.19 342 ALA A O 1
ATOM 2762 N N . LEU A 1 343 ? 3.625 2.819 13.240 1.00 79.31 343 LEU A N 1
ATOM 2763 C CA . LEU A 1 343 ? 3.901 2.485 11.836 1.00 79.31 343 LEU A CA 1
ATOM 2764 C C . LEU A 1 343 ? 4.295 3.709 10.996 1.00 79.31 343 LEU A C 1
ATOM 2766 O O . LEU A 1 343 ? 4.933 3.557 9.959 1.00 79.31 343 LEU A O 1
ATOM 2770 N N . LEU A 1 344 ? 3.853 4.904 11.395 1.00 75.50 344 LEU A N 1
ATOM 2771 C CA . LEU A 1 344 ? 4.129 6.164 10.696 1.00 75.50 344 LEU A CA 1
ATOM 2772 C C . LEU A 1 344 ? 5.456 6.817 11.104 1.00 75.50 344 LEU A C 1
ATOM 2774 O O . LEU A 1 344 ? 6.009 7.578 10.311 1.00 75.50 344 LEU A O 1
ATOM 2778 N N . ARG A 1 345 ? 5.895 6.592 12.344 1.00 73.44 345 ARG A N 1
ATOM 2779 C CA . ARG A 1 345 ? 7.142 7.104 12.930 1.00 73.44 345 ARG A CA 1
ATOM 2780 C C . ARG A 1 345 ? 8.270 6.113 12.707 1.00 73.44 345 ARG A C 1
ATOM 2782 O O . ARG A 1 345 ? 9.399 6.593 12.470 1.00 73.44 345 ARG A O 1
#

Secondary structure (DSSP, 8-state):
-HHHHHHHHHHHH------HHHHHHHHHHHHHHHHHHHHHHHHHHT-TTHHHHHHHHHHH-HHHHHHHHHHHHHHHHHHHHHHHHIIIIIHHHHHHHHHHHHS---------TTSGGG--------S---HHHHHHHHHHT-GGGTTSTTSGGGS-SSPEEETTEEE-HHHHHHHHHHHHHHHHHHHHHHHHHHHHHHHHHHTT-TTTHHHHHHHHS--SS---HHHHHHHHHHHHHHHHHHHHHHHHHHHHHT--HHHHHHHHHHHHHHHHHHHHHHHHHHHHHHHHHHHHHH----SHHHHHHHSHHHHHHHHHHHHHHHHHHHHHHHHT--HHHHHHHHHH-

Foldseek 3Di:
DVVVVVVVVVVVVPPPPQPPVNVVVVVVVVVVVVVVVVVVVVVVVLCVCVVVLVVCCVVVHDVSSVVVVVVSVVVVLVVVLVVLCCVQAVVVVVVLVVVVVVDDDPDPPPVPVPPPPPPPPDDDPDPDDDPVVVVVCVVVCDDPNCCDSVDPNNDDQDWRDDPHDTDRNVVSVVVSVVVSVVVSVVVVCVVVVVVVVVVVVVVPCVPCVLVCCVVVLDDPPDPDPVVVVVSVVVSVVVVVLVVVLVVVVVVLVPDDPVRVVVLVVLVVVLVVVLVVLVVVLVVLLVVLVVQLVVDCDDDPVNVCSVCRSVVSNVVSVVVSLVVLVVSLVVSPDRPVVSVVVSVVD

Radius of gyration: 33.3 Å; Cα contacts (8 Å, |Δi|>4): 130; chains: 1; bounding box: 111×55×81 Å